Protein 2GUK (pdb70)

Sequence (215 aa):
QTLNSDLRVFHHIYEFEKGVRSVLATLANDDIIPYAEERLRSRQQIPYFAQPTPNTERTNLFFGCKECEEAIRRLFVSGRSLNSLTPEEDFIIGALGYDICRQCERYCRRRKLNSDLRVFHHIYEFEKGVRSVLATLANDDIPYAEERLRSRQIPYFAQPTPNTERTNLFFGCKECEEAIIRLFVSGRSLNSLTPEEDFIIIGALGYDICRQCERRYCRRKSNS

Solvent-accessible surface area: 11947 Å² total

InterPro domains:
  IPR018594 Domain of unknown function DUF2023 [PF09633] (11-113)
  IPR036780 PG1857-like superfamily [G3DSA:3.30.2190.10] (1-117)
  IPR036780 PG1857-like superfamily [SSF160448] (5-114)

Foldseek 3Di:
DPDDPLVVVLCVVVCLVVVLFQDKGKDFPVCVVVSVVVCVVVVWDWDWADDPVPRIIIIGTGDPVVVVCCVPVVPHDPVVDQLVRVLVVCVSNHDNVVSVVSSVVSD/DDDLVVVLCVVVCQVVPLDLDKGKAFLVCVVVSVVVCVVVVWDWDWADDVPHRIIIIDTGDPVVVVCCVPVPPDDPVPDDLVVVLVVCVSVDDNVVSVVSSVCSVPVD

Nearest PDB structures (foldseek):
  2guk-assembly1_B  TM=1.006E+00  e=6.050E-18  Porphyromonas gingivalis W83
  6zp4-assembly1_Z  TM=4.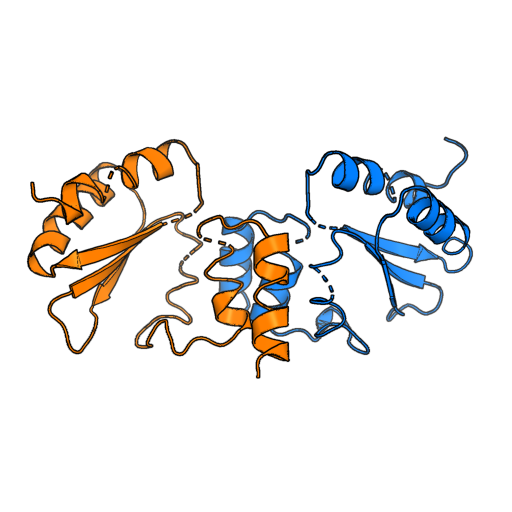261E-01  e=2.263E+00  Homo sapiens
  5x11-assembly3_D  TM=3.165E-01  e=9.491E-01  Bacillus spizizenii str. W23
  5x11-assembly2_E  TM=2.331E-01  e=7.404E-01  Bacillus spizizenii str. W23
  3l9f-assembly2_C  TM=3.291E-01  e=3.955E+00  Streptococcus mutans UA159

Structure (mmCIF, N/CA/C/O backbone):
data_2GUK
#
_entry.id   2GUK
#
_cell.length_a   50.028
_cell.length_b   50.028
_cell.length_c   186.912
_cell.angle_alpha   90.00
_cell.angle_beta   90.00
_cell.angle_gamma   90.00
#
_symmetry.space_group_name_H-M   'P 43 21 2'
#
loop_
_entity.id
_entity.type
_entity.pdbx_description
1 polymer 'hypothetical protein PG1857'
2 water water
#
loop_
_atom_site.group_PDB
_atom_site.id
_atom_site.type_symbol
_atom_site.label_atom_id
_atom_site.label_alt_id
_atom_site.label_comp_id
_atom_site.label_asym_id
_atom_site.label_entity_id
_atom_site.label_seq_id
_atom_site.pdbx_PDB_ins_code
_atom_site.Cartn_x
_atom_site.Cartn_y
_atom_site.Cartn_z
_atom_site.occupancy
_atom_site.B_iso_or_equiv
_atom_site.auth_seq_id
_atom_site.auth_comp_id
_atom_site.auth_asym_id
_atom_site.auth_atom_id
_atom_site.pdbx_PDB_model_num
ATOM 1 N N . GLN A 1 7 ? 17.158 42.193 115.371 1.00 48.25 4 GLN A N 1
ATOM 2 C CA . GLN A 1 7 ? 15.808 42.647 115.806 1.00 48.07 4 GLN A CA 1
ATOM 3 C C . GLN A 1 7 ? 15.732 42.745 117.336 1.00 47.51 4 GLN A C 1
ATOM 4 O O . GLN A 1 7 ? 16.166 43.735 117.942 1.00 47.27 4 GLN A O 1
ATOM 10 N N . THR A 1 8 ? 15.157 41.703 117.927 1.00 46.55 5 THR A N 1
ATOM 11 C CA . THR A 1 8 ? 15.156 41.461 119.357 1.00 45.86 5 THR A CA 1
ATOM 12 C C . THR A 1 8 ? 16.299 40.489 119.718 1.00 44.52 5 THR A C 1
ATOM 13 O O . THR A 1 8 ? 16.357 39.962 120.830 1.00 44.63 5 THR A O 1
ATOM 17 N N . LEU A 1 9 ? 17.206 40.244 118.777 1.00 42.88 6 LEU A N 1
ATOM 18 C CA . LEU A 1 9 ? 18.333 39.368 119.094 1.00 40.99 6 LEU A CA 1
ATOM 19 C C . LEU A 1 9 ? 19.674 40.073 119.250 1.00 39.17 6 LEU A C 1
ATOM 20 O O . LEU A 1 9 ? 19.893 41.170 118.711 1.00 38.95 6 LEU A O 1
ATOM 25 N N . ASN A 1 10 ? 20.564 39.414 119.988 1.00 36.55 7 ASN A N 1
ATOM 26 C CA . ASN A 1 10 ? 21.848 39.977 120.339 1.00 35.57 7 ASN A CA 1
ATOM 27 C C . ASN A 1 10 ? 22.773 40.071 119.113 1.00 34.83 7 ASN A C 1
ATOM 28 O O . ASN A 1 10 ? 22.504 39.477 118.072 1.00 33.96 7 ASN A O 1
ATOM 33 N N . SER A 1 11 ? 23.852 40.818 119.233 1.00 34.26 8 SER A N 1
ATOM 34 C CA . SER A 1 11 ? 24.711 41.076 118.080 1.00 34.54 8 SER A CA 1
ATOM 35 C C . SER A 1 11 ? 25.303 39.793 117.452 1.00 34.00 8 SER A C 1
ATOM 36 O O . SER A 1 11 ? 25.458 39.708 116.202 1.00 33.47 8 SER A O 1
ATOM 39 N N . ASP A 1 12 ? 25.637 38.821 118.310 1.00 33.45 9 ASP A N 1
ATOM 40 C CA . ASP A 1 12 ? 26.152 37.511 117.863 1.00 33.27 9 ASP A CA 1
ATOM 41 C C . ASP A 1 12 ? 25.142 36.834 116.939 1.00 31.88 9 ASP A C 1
ATOM 42 O O . ASP A 1 12 ? 25.509 36.363 115.845 1.00 30.70 9 ASP A O 1
ATOM 47 N N . LEU A 1 13 ? 23.888 36.813 117.387 1.00 29.96 10 LEU A N 1
ATOM 48 C CA . LEU A 1 13 ? 22.777 36.202 116.636 1.00 30.33 10 LEU A CA 1
ATOM 49 C C . LEU A 1 13 ? 22.357 37.006 115.384 1.00 29.89 10 LEU A C 1
ATOM 50 O O . LEU A 1 13 ? 21.867 36.415 114.414 1.00 29.81 10 LEU A O 1
ATOM 55 N N . ARG A 1 14 ? 22.563 38.337 115.392 1.00 29.53 11 ARG A N 1
ATOM 56 C CA . ARG A 1 14 ? 22.265 39.147 114.218 1.00 28.94 11 ARG A CA 1
ATOM 57 C C . ARG A 1 14 ? 23.290 38.776 113.154 1.00 29.56 11 ARG A C 1
ATOM 58 O O . ARG A 1 14 ? 22.962 38.655 111.980 1.00 30.08 11 ARG A O 1
ATOM 66 N N . VAL A 1 15 ? 24.524 38.552 113.588 1.00 28.73 12 VAL A N 1
ATOM 67 C CA . VAL A 1 15 ? 25.590 38.221 112.677 1.00 29.75 12 VAL A CA 1
ATOM 68 C C . VAL A 1 15 ? 25.338 36.816 112.184 1.00 29.36 12 VAL A C 1
ATOM 69 O O . VAL A 1 15 ? 25.423 36.531 110.969 1.00 30.77 12 VAL A O 1
ATOM 73 N N . PHE A 1 16 ? 25.031 35.942 113.138 1.00 29.57 13 PHE A N 1
ATOM 74 C CA . PHE A 1 16 ? 24.624 34.577 112.847 1.00 29.11 13 PHE A CA 1
ATOM 75 C C . PHE A 1 16 ? 23.518 34.577 111.771 1.00 28.51 13 PHE A C 1
ATOM 76 O O . PHE A 1 16 ? 23.698 33.944 110.742 1.00 28.53 13 PHE A O 1
ATOM 92 N N . HIS A 1 18 ? 22.702 36.978 109.724 1.00 32.71 15 HIS A N 1
ATOM 93 C CA . HIS A 1 18 ? 23.301 37.630 108.588 1.00 32.23 15 HIS A CA 1
ATOM 94 C C . HIS A 1 18 ? 24.068 36.616 107.729 1.00 32.26 15 HIS A C 1
ATOM 95 O O . HIS A 1 18 ? 23.944 36.592 106.487 1.00 31.68 15 HIS A O 1
ATOM 102 N N . HIS A 1 19 ? 24.847 35.777 108.416 1.00 31.09 16 HIS A N 1
ATOM 103 C CA . HIS A 1 19 ? 25.605 34.699 107.808 1.00 30.94 16 HIS A CA 1
ATOM 104 C C . HIS A 1 19 ? 24.714 33.659 107.182 1.00 29.89 16 HIS A C 1
ATOM 105 O O . HIS A 1 19 ? 25.093 33.045 106.177 1.00 30.01 16 HIS A O 1
ATOM 112 N N . ILE A 1 20 ? 23.566 33.406 107.816 1.00 29.65 17 ILE A N 1
ATOM 113 C CA . ILE A 1 20 ? 22.566 32.520 107.235 1.00 29.30 17 ILE A CA 1
ATOM 114 C C . ILE A 1 20 ? 22.092 33.109 105.898 1.00 29.24 17 ILE A C 1
ATOM 115 O O . ILE A 1 20 ? 22.012 32.394 104.916 1.00 29.44 17 ILE A O 1
ATOM 120 N N . TYR A 1 21 ? 21.818 34.404 105.869 1.00 31.07 18 TYR A N 1
ATOM 121 C CA . TYR A 1 21 ? 21.506 35.107 104.581 1.00 32.95 18 TYR A CA 1
ATOM 122 C C . TYR A 1 21 ? 22.614 35.035 103.521 1.00 33.36 18 TYR A C 1
ATOM 123 O O . TYR A 1 21 ? 22.314 34.873 102.342 1.00 33.88 18 TYR A O 1
ATOM 132 N N . GLU A 1 22 ? 23.883 35.145 103.942 1.00 34.11 19 GLU A N 1
ATOM 133 C CA . GLU A 1 22 ? 25.022 35.085 103.018 1.00 34.13 19 GLU A CA 1
ATOM 134 C C . GLU A 1 22 ? 25.075 33.709 102.379 1.00 33.97 19 GLU A C 1
ATOM 135 O O . GLU A 1 22 ? 25.208 33.567 101.154 1.00 33.34 19 GLU A O 1
ATOM 141 N N . PHE A 1 23 ? 24.979 32.688 103.230 1.00 31.98 20 PHE A N 1
ATOM 142 C CA . PHE A 1 23 ? 24.985 31.325 102.749 1.00 31.52 20 PHE A CA 1
ATOM 143 C C . PHE A 1 23 ? 23.826 31.092 101.772 1.00 30.81 20 PHE A C 1
ATOM 144 O O . PHE A 1 23 ? 24.002 30.440 100.723 1.00 31.64 20 PHE A O 1
ATOM 152 N N . GLU A 1 24 ? 22.642 31.596 102.140 1.00 29.96 21 GLU A N 1
ATOM 153 C CA . GLU A 1 24 ? 21.432 31.473 101.327 1.00 29.24 21 GLU A CA 1
ATOM 154 C C . GLU A 1 24 ? 21.531 32.283 100.030 1.00 28.54 21 GLU A C 1
ATOM 155 O O . GLU A 1 24 ? 20.978 31.904 99.002 1.00 27.94 21 GLU A O 1
ATOM 161 N N . LYS A 1 25 ? 22.254 33.388 100.088 1.00 28.36 22 LYS A N 1
ATOM 162 C CA . LYS A 1 25 ? 22.528 34.191 98.874 1.00 28.66 22 LYS A CA 1
ATOM 163 C C . LYS A 1 25 ? 23.714 33.653 98.035 1.00 28.85 22 LYS A C 1
ATOM 164 O O . LYS A 1 25 ? 23.965 34.133 96.906 1.00 26.86 22 LYS A O 1
ATOM 170 N N . GLY A 1 26 ? 24.418 32.655 98.592 1.00 28.70 23 GLY A N 1
ATOM 171 C CA . GLY A 1 26 ? 25.535 31.940 97.924 1.00 29.50 23 GLY A CA 1
ATOM 172 C C . GLY A 1 26 ? 26.850 32.708 97.822 1.00 29.79 23 GLY A C 1
ATOM 173 O O . GLY A 1 26 ? 27.658 32.479 96.906 1.00 30.42 23 GLY A O 1
ATOM 174 N N . VAL A 1 27 ? 27.026 33.650 98.738 1.00 29.21 24 VAL A N 1
ATOM 175 C CA . VAL A 1 27 ? 28.226 34.441 98.890 1.00 29.88 24 VAL A CA 1
ATOM 176 C C . VAL A 1 27 ? 29.439 33.571 99.291 1.00 30.36 24 VAL A C 1
ATOM 177 O O . VAL A 1 27 ? 30.586 33.914 98.988 1.00 29.19 24 VAL A O 1
ATOM 181 N N . ARG A 1 28 ? 29.162 32.461 99.981 1.00 29.74 25 ARG A N 1
ATOM 182 C CA . ARG A 1 28 ? 30.200 31.611 100.572 1.00 30.35 25 ARG A CA 1
ATOM 183 C C . ARG A 1 28 ? 29.674 30.198 100.800 1.00 30.22 25 ARG A C 1
ATOM 184 O O . ARG A 1 28 ? 28.474 29.991 100.993 1.00 30.61 25 ARG A O 1
ATOM 192 N N . SER A 1 29 ? 30.567 29.220 100.803 1.00 31.09 26 SER A N 1
ATOM 193 C CA . SER A 1 29 ? 30.104 27.850 101.006 1.00 31.26 26 SER A CA 1
ATOM 194 C C . SER A 1 29 ? 30.000 27.429 102.478 1.00 30.13 26 SER A C 1
ATOM 195 O O . SER A 1 29 ? 29.271 26.503 102.799 1.00 28.76 26 SER A O 1
ATOM 206 N N . VAL A 1 31 ? 30.172 28.884 106.795 1.00 26.47 28 VAL A N 1
ATOM 207 C CA . VAL A 1 31 ? 30.276 29.888 107.834 1.00 25.96 28 VAL A CA 1
ATOM 208 C C . VAL A 1 31 ? 30.756 29.262 109.172 1.00 27.70 28 VAL A C 1
ATOM 209 O O . VAL A 1 31 ? 30.338 28.148 109.540 1.00 27.03 28 VAL A O 1
ATOM 213 N N . LEU A 1 32 ? 31.607 29.978 109.895 1.00 27.53 29 LEU A N 1
ATOM 214 C CA . LEU A 1 32 ? 31.961 29.608 111.281 1.00 28.77 29 LEU A CA 1
ATOM 215 C C . LEU A 1 32 ? 31.332 30.654 112.175 1.00 28.16 29 LEU A C 1
ATOM 216 O O . LEU A 1 32 ? 31.672 31.825 112.079 1.00 28.36 29 LEU A O 1
ATOM 221 N N . ALA A 1 33 ? 30.374 30.239 113.004 1.00 27.80 30 ALA A N 1
ATOM 222 C CA . ALA A 1 33 ? 29.824 31.124 114.035 1.00 28.30 30 ALA A CA 1
ATOM 223 C C . ALA A 1 33 ? 30.241 30.623 115.419 1.00 28.91 30 ALA A C 1
ATOM 224 O O . ALA A 1 33 ? 30.195 29.413 115.691 1.00 29.03 30 ALA A O 1
ATOM 226 N N . THR A 1 34 ? 30.669 31.539 116.284 1.00 28.86 31 THR A N 1
ATOM 227 C CA . THR A 1 34 ? 31.005 31.172 117.649 1.00 30.16 31 THR A CA 1
ATOM 228 C C . THR A 1 34 ? 29.987 31.799 118.585 1.00 30.32 31 THR A C 1
ATOM 229 O O . THR A 1 34 ? 29.814 33.019 118.568 1.00 31.24 31 THR A O 1
ATOM 233 N N . LEU A 1 35 ? 29.296 30.964 119.359 1.00 29.49 32 LEU A N 1
ATOM 234 C CA . LEU A 1 35 ? 28.131 31.385 120.149 1.00 29.40 32 LEU A CA 1
ATOM 235 C C . LEU A 1 35 ? 28.153 30.902 121.573 1.00 29.15 32 LEU A C 1
ATOM 236 O O . LEU A 1 35 ? 28.717 29.856 121.874 1.00 29.07 32 LEU A O 1
ATOM 241 N N . ALA A 1 36 ? 27.531 31.676 122.449 1.00 30.03 33 ALA A N 1
ATOM 242 C CA . ALA A 1 36 ? 27.348 31.264 123.822 1.00 30.28 33 ALA A CA 1
ATOM 243 C C . ALA A 1 36 ? 26.487 30.029 123.795 1.00 30.79 33 ALA A C 1
ATOM 244 O O . ALA A 1 36 ? 25.607 29.876 122.938 1.00 29.93 33 ALA A O 1
ATOM 246 N N . ASN A 1 37 ? 26.736 29.145 124.741 1.00 30.81 34 ASN A N 1
ATOM 247 C CA . ASN A 1 37 ? 26.034 27.874 124.779 1.00 31.45 34 ASN A CA 1
ATOM 248 C C . ASN A 1 37 ? 24.520 27.974 124.951 1.00 31.67 34 ASN A C 1
ATOM 249 O O . ASN A 1 37 ? 23.808 27.093 124.475 1.00 31.17 34 ASN A O 1
ATOM 254 N N . ASP A 1 38 ? 24.036 29.011 125.653 1.00 31.49 35 ASP A N 1
ATOM 255 C CA . ASP A 1 38 ? 22.581 29.217 125.818 1.00 32.16 35 ASP A CA 1
ATOM 256 C C . ASP A 1 38 ? 21.925 29.626 124.503 1.00 30.57 35 ASP A C 1
ATOM 257 O O . ASP A 1 38 ? 20.691 29.607 124.381 1.00 31.53 35 ASP A O 1
ATOM 262 N N . ASP A 1 39 ? 22.736 30.082 123.556 1.00 29.34 36 ASP A N 1
ATOM 263 C CA . ASP A 1 39 ? 22.219 30.557 122.281 1.00 27.64 36 ASP A CA 1
ATOM 264 C C . ASP A 1 39 ? 22.186 29.471 121.210 1.00 26.74 36 ASP A C 1
ATOM 265 O O . ASP A 1 39 ? 21.586 29.673 120.151 1.00 26.25 36 ASP A O 1
ATOM 270 N N A ILE A 1 40 ? 22.825 28.329 121.436 0.60 26.34 37 ILE A N 1
ATOM 271 N N B ILE A 1 40 ? 22.841 28.343 121.498 0.40 24.98 37 ILE A N 1
ATOM 272 C CA A ILE A 1 40 ? 22.852 27.368 120.325 0.60 26.13 37 ILE A CA 1
ATOM 273 C CA B ILE A 1 40 ? 22.949 27.234 120.541 0.40 23.67 37 ILE A CA 1
ATOM 274 C C A ILE A 1 40 ? 21.535 26.595 120.080 0.60 24.55 37 ILE A C 1
ATOM 275 C C B ILE A 1 40 ? 21.587 26.637 120.144 0.40 23.26 37 ILE A C 1
ATOM 276 O O A ILE A 1 40 ? 21.270 26.246 118.929 0.60 24.54 37 ILE A O 1
ATOM 277 O O B ILE A 1 40 ? 21.338 26.463 118.946 0.40 23.19 37 ILE A O 1
ATOM 286 N N . PRO A 1 41 ? 20.697 26.352 121.128 1.00 23.42 38 PRO A N 1
ATOM 287 C CA . PRO A 1 41 ? 19.390 25.754 120.781 1.00 23.33 38 PRO A CA 1
ATOM 288 C C . PRO A 1 41 ? 18.603 26.579 119.734 1.00 23.78 38 PRO A C 1
ATOM 289 O O . PRO A 1 41 ? 18.148 26.027 118.709 1.00 22.66 38 PRO A O 1
ATOM 293 N N . TYR A 1 42 ? 18.549 27.891 119.929 1.00 23.21 39 TYR A N 1
ATOM 294 C CA . TYR A 1 42 ? 17.959 28.771 118.957 1.00 24.15 39 TYR A CA 1
ATOM 295 C C . TYR A 1 42 ? 18.669 28.647 117.616 1.00 23.34 39 TYR A C 1
ATOM 296 O O . TYR A 1 42 ? 18.017 28.490 116.602 1.00 22.60 39 TYR A O 1
ATOM 305 N N . ALA A 1 43 ? 20.004 28.741 117.619 1.00 23.73 40 ALA A N 1
ATOM 306 C CA . ALA A 1 43 ? 20.778 28.731 116.375 1.00 22.98 40 ALA A CA 1
ATOM 307 C C . ALA A 1 43 ? 20.540 27.455 115.555 1.00 23.91 40 ALA A C 1
ATOM 308 O O . ALA A 1 43 ? 20.333 27.522 114.334 1.00 22.86 40 ALA A O 1
ATOM 310 N N . GLU A 1 44 ? 20.512 26.311 116.233 1.00 23.43 41 GLU A N 1
ATOM 311 C CA . GLU A 1 44 ? 20.313 25.034 115.584 1.00 24.91 41 GLU A CA 1
ATOM 312 C C . GLU A 1 44 ? 18.890 24.921 115.031 1.00 24.44 41 GLU A C 1
ATOM 313 O O . GLU A 1 44 ? 18.690 24.404 113.920 1.00 23.32 41 GLU A O 1
ATOM 319 N N . GLU A 1 45 ? 17.916 25.442 115.778 1.00 23.83 42 GLU A N 1
ATOM 320 C CA . GLU A 1 45 ? 16.517 25.533 115.298 1.00 23.38 42 GLU A CA 1
ATOM 321 C C . GLU A 1 45 ? 16.388 26.328 114.019 1.00 23.07 42 GLU A C 1
ATOM 322 O O . GLU A 1 45 ? 15.676 25.908 113.086 1.00 22.73 42 GLU A O 1
ATOM 328 N N . ARG A 1 46 ? 17.080 27.472 113.957 1.00 23.03 43 ARG A N 1
ATOM 329 C CA . ARG A 1 46 ? 17.092 28.293 112.754 1.00 23.02 43 ARG A CA 1
ATOM 330 C C . ARG A 1 46 ? 17.648 27.502 111.579 1.00 22.88 43 ARG A C 1
ATOM 331 O O . ARG A 1 46 ? 17.064 27.491 110.494 1.00 22.46 43 ARG A O 1
ATOM 339 N N . LEU A 1 47 ? 18.762 26.826 111.823 1.00 23.09 44 LEU A N 1
ATOM 340 C CA . LEU A 1 47 ? 19.477 26.076 110.781 1.00 23.46 44 LEU A CA 1
ATOM 341 C C . LEU A 1 47 ? 18.663 24.890 110.312 1.00 23.43 44 LEU A C 1
ATOM 342 O O . LEU A 1 47 ? 18.518 24.683 109.107 1.00 22.99 44 LEU A O 1
ATOM 347 N N . ARG A 1 48 ? 18.116 24.122 111.256 1.00 23.67 45 ARG A N 1
ATOM 348 C CA . ARG A 1 48 ? 17.251 22.966 110.891 1.00 25.05 45 ARG A CA 1
ATOM 349 C C . ARG A 1 48 ? 16.053 23.407 110.080 1.00 23.99 45 ARG A C 1
ATOM 350 O O . ARG A 1 48 ? 15.678 22.751 109.100 1.00 24.01 45 ARG A O 1
ATOM 358 N N . SER A 1 49 ? 15.458 24.527 110.480 1.00 23.48 46 SER A N 1
ATOM 359 C CA . SER A 1 49 ? 14.283 25.068 109.816 1.00 24.34 46 SER A CA 1
ATOM 360 C C . SER A 1 49 ? 14.548 25.432 108.364 1.00 24.67 46 SER A C 1
ATOM 361 O O . SER A 1 49 ? 13.671 25.278 107.488 1.00 24.68 46 SER A O 1
ATOM 364 N N . ARG A 1 50 ? 15.750 25.933 108.114 1.00 25.35 47 ARG A N 1
ATOM 365 C CA . ARG A 1 50 ? 16.147 26.367 106.776 1.00 26.94 47 ARG A CA 1
ATOM 366 C C . ARG A 1 50 ? 16.860 25.262 106.010 1.00 26.98 47 ARG A C 1
ATOM 367 O O . ARG A 1 50 ? 17.282 25.489 104.872 1.00 27.41 47 ARG A O 1
ATOM 375 N N A GLN A 1 51 ? 17.007 24.083 106.623 0.50 27.04 48 GLN A N 1
ATOM 376 N N B GLN A 1 51 ? 16.947 24.083 106.634 0.50 26.87 48 GLN A N 1
ATOM 377 C CA A GLN A 1 51 ? 17.583 22.905 105.953 0.50 27.11 48 GLN A CA 1
ATOM 378 C CA B GLN A 1 51 ? 17.596 22.898 106.071 0.50 26.70 48 GLN A CA 1
ATOM 379 C C A GLN A 1 51 ? 19.103 22.986 105.790 0.50 26.84 48 GLN A C 1
ATOM 380 C C B GLN A 1 51 ? 19.023 23.241 105.646 0.50 26.64 48 GLN A C 1
ATOM 381 O O A GLN A 1 51 ? 19.689 22.286 104.945 0.50 26.43 48 GLN A O 1
ATOM 382 O O B GLN A 1 51 ? 19.451 23.010 104.505 0.50 25.90 48 GLN A O 1
ATOM 393 N N . ILE A 1 52 ? 19.732 23.841 106.597 1.00 26.15 49 ILE A N 1
ATOM 394 C CA . ILE A 1 52 ? 21.148 24.136 106.465 1.00 25.51 49 ILE A CA 1
ATOM 395 C C . ILE A 1 52 ? 21.965 23.160 107.311 1.00 24.47 49 ILE A C 1
ATOM 396 O O . ILE A 1 52 ? 21.856 23.163 108.545 1.00 24.56 49 ILE A O 1
ATOM 401 N N . PRO A 1 53 ? 22.824 22.352 106.660 1.00 24.33 50 PRO A N 1
ATOM 402 C CA . PRO A 1 53 ? 23.713 21.429 107.361 1.00 24.14 50 PRO A CA 1
ATOM 403 C C . PRO A 1 53 ? 24.654 22.165 108.339 1.00 24.44 50 PRO A C 1
ATOM 404 O O . PRO A 1 53 ? 25.091 23.282 108.064 1.00 24.04 50 PRO A O 1
ATOM 408 N N . TYR A 1 54 ? 24.932 21.573 109.488 1.00 24.62 51 TYR A N 1
ATOM 409 C CA . TYR A 1 54 ? 25.862 22.201 110.431 1.00 25.29 51 TYR A CA 1
ATOM 410 C C . TYR A 1 54 ? 26.690 21.167 111.208 1.00 25.86 51 TYR A C 1
ATOM 411 O O . TYR A 1 54 ? 26.368 19.974 111.220 1.00 24.74 51 TYR A O 1
ATOM 420 N N . PHE A 1 55 ? 27.748 21.657 111.851 1.00 26.35 52 PHE A N 1
ATOM 421 C CA . PHE A 1 55 ? 28.616 20.848 112.685 1.00 27.81 52 PHE A CA 1
ATOM 422 C C . PHE A 1 55 ? 29.000 21.727 113.882 1.00 28.82 52 PHE A C 1
ATOM 423 O O . PHE A 1 55 ? 29.612 22.766 113.714 1.00 27.71 52 PHE A O 1
ATOM 431 N N . ALA A 1 56 ? 28.621 21.297 115.080 1.00 30.11 53 ALA A N 1
ATOM 432 C CA . ALA A 1 56 ? 28.945 22.010 116.316 1.00 32.59 53 ALA A CA 1
ATOM 433 C C . ALA A 1 56 ? 30.171 21.407 116.969 1.00 33.88 53 ALA A C 1
ATOM 434 O O . ALA A 1 56 ? 30.345 20.173 116.990 1.00 33.56 53 ALA A O 1
ATOM 436 N N . GLN A 1 57 ? 31.045 22.271 117.479 1.00 35.93 54 GLN A N 1
ATOM 437 C CA . GLN A 1 57 ? 32.102 21.780 118.343 1.00 38.23 54 GLN A CA 1
ATOM 438 C C . GLN A 1 57 ? 32.652 22.721 119.441 1.00 38.98 54 GLN A C 1
ATOM 439 O O . GLN A 1 57 ? 32.440 23.935 119.367 1.00 36.74 54 GLN A O 1
ATOM 445 N N . PRO A 1 58 ? 33.320 22.153 120.487 1.00 40.95 55 PRO A N 1
ATOM 446 C CA . PRO A 1 58 ? 33.738 23.007 121.616 1.00 41.97 55 PRO A CA 1
ATOM 447 C C . PRO A 1 58 ? 34.885 23.961 121.260 1.00 43.59 55 PRO A C 1
ATOM 448 O O . PRO A 1 58 ? 35.331 24.037 120.100 1.00 43.79 55 PRO A O 1
ATOM 452 N N . THR A 1 59 ? 35.343 24.687 122.272 1.00 45.21 56 THR A N 1
ATOM 453 C CA . THR A 1 59 ? 36.117 25.899 122.100 1.00 46.77 56 THR A CA 1
ATOM 454 C C . THR A 1 59 ? 37.090 26.012 123.276 1.00 47.89 56 THR A C 1
ATOM 455 O O . THR A 1 59 ? 36.781 25.514 124.373 1.00 47.99 56 THR A O 1
ATOM 459 N N . PRO A 1 60 ? 38.277 26.640 123.056 1.00 49.04 57 PRO A N 1
ATOM 460 C CA . PRO A 1 60 ? 39.185 26.932 124.185 1.00 49.63 57 PRO A CA 1
ATOM 461 C C . PRO A 1 60 ? 38.492 27.651 125.348 1.00 50.18 57 PRO A C 1
ATOM 462 O O . PRO A 1 60 ? 38.921 27.509 126.487 1.00 50.24 57 PRO A O 1
ATOM 466 N N . ASN A 1 61 ? 37.413 28.386 125.055 1.00 50.40 58 ASN A N 1
ATOM 467 C CA . ASN A 1 61 ? 36.818 29.321 126.020 1.00 50.06 58 ASN A CA 1
ATOM 468 C C . ASN A 1 61 ? 35.495 28.879 126.666 1.00 49.29 58 ASN A C 1
ATOM 469 O O . ASN A 1 61 ? 34.658 29.711 127.073 1.00 49.24 58 ASN A O 1
ATOM 474 N N . THR A 1 62 ? 35.368 27.550 126.755 1.00 47.76 59 THR A N 1
ATOM 475 C CA . THR A 1 62 ? 34.444 26.780 127.627 1.00 46.13 59 THR A CA 1
ATOM 476 C C . THR A 1 62 ? 32.920 27.012 127.576 1.00 44.44 59 THR A C 1
ATOM 477 O O . THR A 1 62 ? 32.164 26.068 127.345 1.00 44.27 59 THR A O 1
ATOM 481 N N . GLU A 1 63 ? 32.472 28.242 127.798 1.00 42.40 60 GLU A N 1
ATOM 482 C CA . GLU A 1 63 ? 31.046 28.542 127.737 1.00 40.96 60 GLU A CA 1
ATOM 483 C C . GLU A 1 63 ? 30.590 28.918 126.311 1.00 38.70 60 GLU A C 1
ATOM 484 O O . GLU A 1 63 ? 29.486 29.435 126.131 1.00 37.69 60 GLU A O 1
ATOM 490 N N . ARG A 1 64 ? 31.443 28.638 125.315 1.00 36.70 61 ARG A N 1
ATOM 491 C CA . ARG A 1 64 ? 31.158 28.931 123.905 1.00 34.92 61 ARG A CA 1
ATOM 492 C C . ARG A 1 64 ? 31.291 27.704 122.979 1.00 34.06 61 ARG A C 1
ATOM 493 O O . ARG A 1 64 ? 32.032 26.761 123.272 1.00 34.04 61 ARG A O 1
ATOM 501 N N . THR A 1 65 ? 30.581 27.745 121.853 1.00 31.44 62 THR A N 1
ATOM 502 C CA . THR A 1 65 ? 30.528 26.627 120.932 1.00 30.12 62 THR A CA 1
ATOM 503 C C . THR A 1 65 ? 30.805 27.150 119.531 1.00 29.53 62 THR A C 1
ATOM 504 O O . THR A 1 65 ? 30.300 28.209 119.155 1.00 29.09 62 THR A O 1
ATOM 508 N N . ASN A 1 66 ? 31.664 26.463 118.785 1.00 28.96 63 ASN A N 1
ATOM 509 C CA . ASN A 1 66 ? 31.883 26.792 117.378 1.00 28.86 63 ASN A CA 1
ATOM 510 C C . ASN A 1 66 ? 30.824 26.068 116.597 1.00 28.36 63 ASN A C 1
ATOM 511 O O . ASN A 1 66 ? 30.678 24.846 116.736 1.00 29.06 63 ASN A O 1
ATOM 516 N N . LEU A 1 67 ? 30.072 26.810 115.791 1.00 26.90 64 LEU A N 1
ATOM 517 C CA . LEU A 1 67 ? 29.020 26.240 114.971 1.00 26.30 64 LEU A CA 1
ATOM 518 C C . LEU A 1 67 ? 29.367 26.526 113.517 1.00 25.65 64 LEU A C 1
ATOM 519 O O . LEU A 1 67 ? 29.258 27.663 113.055 1.00 26.09 64 LEU A O 1
ATOM 524 N N . PHE A 1 68 ? 29.828 25.495 112.813 1.00 24.89 65 PHE A N 1
ATOM 525 C CA . PHE A 1 68 ? 30.099 25.605 111.383 1.00 25.11 65 PHE A CA 1
ATOM 526 C C . PHE A 1 68 ? 28.785 25.255 110.699 1.00 25.24 65 PHE A C 1
ATOM 527 O O . PHE A 1 68 ? 28.067 24.369 111.174 1.00 24.69 65 PHE A O 1
ATOM 535 N N . PHE A 1 69 ? 28.451 25.956 109.613 1.00 24.70 66 PHE A N 1
ATOM 536 C CA . PHE A 1 69 ? 27.337 25.528 108.763 1.00 25.05 66 PHE A CA 1
ATOM 537 C C . PHE A 1 69 ? 27.628 25.856 107.309 1.00 25.21 66 PHE A C 1
ATOM 538 O O . PHE A 1 69 ? 28.461 26.704 107.027 1.00 25.56 66 PHE A O 1
ATOM 546 N N . GLY A 1 70 ? 26.966 25.167 106.383 1.00 25.89 67 GLY A N 1
ATOM 547 C CA . GLY A 1 70 ? 27.192 25.405 104.951 1.00 25.44 67 GLY A CA 1
ATOM 548 C C . GLY A 1 70 ? 26.814 24.176 104.162 1.00 26.44 67 GLY A C 1
ATOM 549 O O . GLY A 1 70 ? 26.090 23.319 104.671 1.00 25.02 67 GLY A O 1
ATOM 550 N N . CYS A 1 71 ? 27.293 24.081 102.919 1.00 26.08 68 CYS A N 1
ATOM 551 C CA . CYS A 1 71 ? 26.976 22.924 102.079 1.00 26.91 68 CYS A CA 1
ATOM 552 C C . CYS A 1 71 ? 27.400 21.649 102.792 1.00 27.36 68 CYS A C 1
ATOM 553 O O . CYS A 1 71 ? 28.408 21.638 103.497 1.00 26.77 68 CYS A O 1
ATOM 556 N N . LYS A 1 72 ? 26.619 20.589 102.608 1.00 27.18 69 LYS A N 1
ATOM 557 C CA . LYS A 1 72 ? 26.919 19.271 103.154 1.00 28.08 69 LYS A CA 1
ATOM 558 C C . LYS A 1 72 ? 28.320 18.765 102.779 1.00 27.21 69 LYS A C 1
ATOM 559 O O . LYS A 1 72 ? 28.965 18.080 103.577 1.00 26.64 69 LYS A O 1
ATOM 565 N N . GLU A 1 73 ? 28.785 19.111 101.577 1.00 26.94 70 GLU A N 1
ATOM 566 C CA . GLU A 1 73 ? 30.127 18.703 101.107 1.00 26.73 70 GLU A CA 1
ATOM 567 C C . GLU A 1 73 ? 31.217 19.183 102.059 1.00 25.66 70 GLU A C 1
ATOM 568 O O . GLU A 1 73 ? 32.074 18.395 102.496 1.00 25.65 70 GLU A O 1
ATOM 574 N N . CYS A 1 74 ? 31.183 20.463 102.402 1.00 25.57 71 CYS A N 1
ATOM 575 C CA . CYS A 1 74 ? 32.208 21.017 103.299 1.00 25.26 71 CYS A CA 1
ATOM 576 C C . CYS A 1 74 ? 32.007 20.618 104.778 1.00 25.87 71 CYS A C 1
ATOM 577 O O . CYS A 1 74 ? 32.979 20.505 105.518 1.00 25.84 71 CYS A O 1
ATOM 588 N N A GLU A 1 76 ? 31.152 17.653 105.644 0.50 27.57 73 GLU A N 1
ATOM 589 N N B GLU A 1 76 ? 31.086 17.629 105.653 0.50 27.45 73 GLU A N 1
ATOM 590 C CA A GLU A 1 76 ? 31.840 16.370 105.697 0.50 27.78 73 GLU A CA 1
ATOM 591 C CA B GLU A 1 76 ? 31.829 16.362 105.595 0.50 27.55 73 GLU A CA 1
ATOM 592 C C A GLU A 1 76 ? 33.367 16.506 105.633 0.50 27.72 73 GLU A C 1
ATOM 593 C C B GLU A 1 76 ? 33.327 16.613 105.731 0.50 27.52 73 GLU A C 1
ATOM 594 O O A GLU A 1 76 ? 34.081 15.763 106.305 0.50 27.22 73 GLU A O 1
ATOM 595 O O B GLU A 1 76 ? 33.975 16.046 106.615 0.50 26.80 73 GLU A O 1
ATOM 606 N N . ALA A 1 77 ? 33.859 17.482 104.865 1.00 27.75 74 ALA A N 1
ATOM 607 C CA . ALA A 1 77 ? 35.286 17.811 104.841 1.00 28.19 74 ALA A CA 1
ATOM 608 C C . ALA A 1 77 ? 35.805 18.288 106.224 1.00 28.77 74 ALA A C 1
ATOM 609 O O . ALA A 1 77 ? 36.809 17.773 106.709 1.00 29.19 74 ALA A O 1
ATOM 611 N N . ILE A 1 78 ? 35.125 19.236 106.860 1.00 30.33 75 ILE A N 1
ATOM 612 C CA . ILE A 1 78 ? 35.608 19.742 108.169 1.00 32.97 75 ILE A CA 1
ATOM 613 C C . ILE A 1 78 ? 35.517 18.762 109.302 1.00 34.27 75 ILE A C 1
ATOM 614 O O . ILE A 1 78 ? 36.383 18.778 110.197 1.00 35.50 75 ILE A O 1
ATOM 619 N N A ARG A 1 79 ? 34.483 17.922 109.305 0.50 34.15 76 ARG A N 1
ATOM 620 N N B ARG A 1 79 ? 34.497 17.897 109.256 0.50 34.47 76 ARG A N 1
ATOM 621 C CA A ARG A 1 79 ? 34.430 16.837 110.273 0.50 34.57 76 ARG A CA 1
ATOM 622 C CA B ARG A 1 79 ? 34.332 16.744 110.159 0.50 35.25 76 ARG A CA 1
ATOM 623 C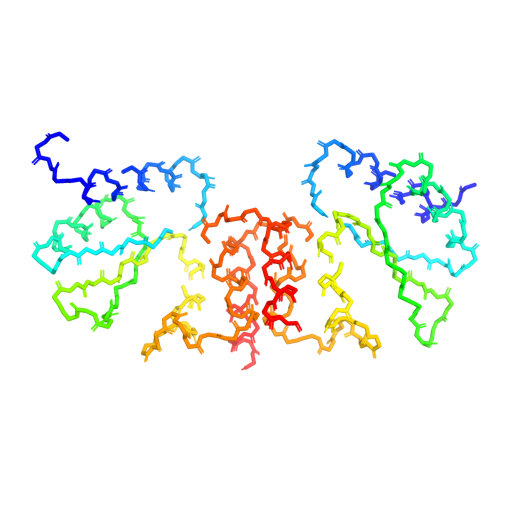 C A ARG A 1 79 ? 35.756 16.082 110.198 0.50 35.09 76 ARG A C 1
ATOM 624 C C B ARG A 1 79 ? 35.453 15.717 110.019 0.50 35.63 76 ARG A C 1
ATOM 625 O O A ARG A 1 79 ? 36.342 15.742 111.219 0.50 35.22 76 ARG A O 1
ATOM 626 O O B ARG A 1 79 ? 35.565 14.773 110.808 0.50 36.07 76 ARG A O 1
ATOM 641 N N . LEU A 1 80 ? 36.251 15.887 108.977 1.00 35.65 77 LEU A N 1
ATOM 642 C CA . LEU A 1 80 ? 37.406 15.039 108.725 1.00 36.16 77 LEU A CA 1
ATOM 643 C C . LEU A 1 80 ? 38.723 15.592 109.275 1.00 35.55 77 LEU A C 1
ATOM 644 O O . LEU A 1 80 ? 39.637 14.813 109.559 1.00 36.89 77 LEU A O 1
ATOM 649 N N . PHE A 1 81 ? 38.845 16.909 109.416 1.00 33.68 78 PHE A N 1
ATOM 650 C CA . PHE A 1 81 ? 40.118 17.441 109.877 1.00 32.78 78 PHE A CA 1
ATOM 651 C C . PHE A 1 81 ? 40.043 18.407 111.052 1.00 31.34 78 PHE A C 1
ATOM 652 O O . PHE A 1 81 ? 41.059 18.680 111.675 1.00 32.07 78 PHE A O 1
ATOM 660 N N . VAL A 1 82 ? 38.844 18.852 111.396 1.00 29.74 79 VAL A N 1
ATOM 661 C CA . VAL A 1 82 ? 38.647 19.734 112.532 1.00 30.13 79 VAL A CA 1
ATOM 662 C C . VAL A 1 82 ? 38.137 19.009 113.803 1.00 30.00 79 VAL A C 1
ATOM 663 O O . VAL A 1 82 ? 38.339 19.499 114.934 1.00 29.95 79 VAL A O 1
ATOM 667 N N . SER A 1 83 ? 37.474 17.859 113.630 1.00 29.57 80 SER A N 1
ATOM 668 C CA . SER A 1 83 ? 36.880 17.158 114.777 1.00 29.77 80 SER A CA 1
ATOM 669 C C . SER A 1 83 ? 37.937 16.939 115.860 1.00 29.43 80 SER A C 1
ATOM 670 O O . SER A 1 83 ? 39.049 16.464 115.570 1.00 29.35 80 SER A O 1
ATOM 673 N N . GLY A 1 84 ? 37.594 17.309 117.091 1.00 30.05 81 GLY A N 1
ATOM 674 C CA . GLY A 1 84 ? 38.456 17.101 118.251 1.00 29.77 81 GLY A CA 1
ATOM 675 C C . GLY A 1 84 ? 39.699 17.976 118.294 1.00 30.73 81 GLY A C 1
ATOM 676 O O . GLY A 1 84 ? 40.530 17.811 119.188 1.00 30.26 81 GLY A O 1
ATOM 677 N N . ARG A 1 85 ? 39.824 18.905 117.341 1.00 30.72 82 ARG A N 1
ATOM 678 C CA . ARG A 1 85 ? 41.038 19.706 117.161 1.00 31.46 82 ARG A CA 1
ATOM 679 C C . ARG A 1 85 ? 40.765 21.206 117.236 1.00 31.91 82 ARG A C 1
ATOM 680 O O . ARG A 1 85 ? 39.768 21.706 116.685 1.00 32.58 82 ARG A O 1
ATOM 688 N N . SER A 1 86 ? 41.679 21.935 117.869 1.00 31.64 83 SER A N 1
ATOM 689 C CA . SER A 1 86 ? 41.619 23.391 117.881 1.00 31.71 83 SER A CA 1
ATOM 690 C C . SER A 1 86 ? 41.941 23.946 116.495 1.00 31.68 83 SER A C 1
ATOM 691 O O . SER A 1 86 ? 42.802 23.415 115.796 1.00 31.18 83 SER A O 1
ATOM 694 N N . LEU A 1 87 ? 41.250 25.015 116.101 1.00 32.05 84 LEU A N 1
ATOM 695 C CA . LEU A 1 87 ? 41.543 25.690 114.836 1.00 32.54 84 LEU A CA 1
ATOM 696 C C . LEU A 1 87 ? 42.966 26.262 114.754 1.00 32.66 84 LEU A C 1
ATOM 697 O O . LEU A 1 87 ? 43.474 26.519 113.663 1.00 34.04 84 LEU A O 1
ATOM 702 N N . ASN A 1 88 ? 43.611 26.435 115.904 1.00 32.08 85 ASN A N 1
ATOM 703 C CA . ASN A 1 88 ? 44.979 26.953 115.952 1.00 31.54 85 ASN A CA 1
ATOM 704 C C . ASN A 1 88 ? 46.085 25.903 115.846 1.00 30.53 85 ASN A C 1
ATOM 705 O O . ASN A 1 88 ? 47.285 26.237 115.939 1.00 30.09 85 ASN A O 1
ATOM 710 N N . SER A 1 89 ? 45.679 24.646 115.690 1.00 28.35 86 SER A N 1
ATOM 711 C CA . SER A 1 89 ? 46.607 23.525 115.617 1.00 27.62 86 SER A CA 1
ATOM 712 C C . SER A 1 89 ? 46.769 22.996 114.185 1.00 26.96 86 SER A C 1
ATOM 713 O O . SER A 1 89 ? 47.456 21.991 113.976 1.00 26.41 86 SER A O 1
ATOM 716 N N . LEU A 1 90 ? 46.137 23.666 113.217 1.00 26.60 87 LEU A N 1
ATOM 717 C CA . LEU A 1 90 ? 46.088 23.189 111.820 1.00 26.19 87 LEU A CA 1
ATOM 718 C C . LEU A 1 90 ? 47.366 23.448 111.025 1.00 25.60 87 LEU A C 1
ATOM 719 O O . LEU A 1 90 ? 48.084 24.411 111.280 1.00 25.09 87 LEU A O 1
ATOM 724 N N . THR A 1 91 ? 47.664 22.590 110.052 1.00 24.70 88 THR A N 1
ATOM 725 C CA . THR A 1 91 ? 48.798 22.851 109.173 1.00 24.49 88 THR A CA 1
ATOM 726 C C . THR A 1 91 ? 48.496 24.088 108.303 1.00 25.52 88 THR A C 1
ATOM 727 O O . THR A 1 91 ? 47.333 24.536 108.217 1.00 23.81 88 THR A O 1
ATOM 731 N N . PRO A 1 92 ? 49.528 24.644 107.647 1.00 25.92 89 PRO A N 1
ATOM 732 C CA . PRO A 1 92 ? 49.298 25.790 106.754 1.00 26.30 89 PRO A CA 1
ATOM 733 C C . PRO A 1 92 ? 48.349 25.435 105.613 1.00 26.58 89 PRO A C 1
ATOM 734 O O . PRO A 1 92 ? 47.616 26.296 105.139 1.00 27.56 89 PRO A O 1
ATOM 738 N N . GLU A 1 93 ? 48.390 24.180 105.177 1.00 26.81 90 GLU A N 1
ATOM 739 C CA . GLU A 1 93 ? 47.546 23.696 104.094 1.00 26.32 90 GLU A CA 1
ATOM 740 C C . GLU A 1 93 ? 46.121 23.599 104.620 1.00 25.53 90 GLU A C 1
ATOM 741 O O . GLU A 1 93 ? 45.199 24.121 104.013 1.00 24.43 90 GLU A O 1
ATOM 747 N N . GLU A 1 94 ? 45.946 22.949 105.771 1.00 24.28 91 GLU A N 1
ATOM 748 C CA . GLU A 1 94 ? 44.636 22.933 106.446 1.00 23.75 91 GLU A CA 1
ATOM 749 C C . GLU A 1 94 ? 44.045 24.336 106.649 1.00 23.79 91 GLU A C 1
ATOM 750 O O . GLU A 1 94 ? 42.839 24.594 106.409 1.00 22.41 91 GLU A O 1
ATOM 756 N N . ASP A 1 95 ? 44.905 25.253 107.048 1.00 23.02 92 ASP A N 1
ATOM 757 C CA . ASP A 1 95 ? 44.508 26.632 107.235 1.00 24.47 92 ASP A CA 1
ATOM 758 C C . ASP A 1 95 ? 43.967 27.308 105.955 1.00 23.13 92 ASP A C 1
ATOM 759 O O . ASP A 1 95 ? 42.996 28.062 106.007 1.00 22.69 92 ASP A O 1
ATOM 764 N N . PHE A 1 96 ? 44.620 27.035 104.832 1.00 22.52 93 PHE A N 1
ATOM 765 C CA . PHE A 1 96 ? 44.235 27.564 103.508 1.00 22.84 93 PHE A CA 1
ATOM 766 C C . PHE A 1 96 ? 42.874 27.019 103.152 1.00 22.19 93 PHE A C 1
ATOM 767 O O . PHE A 1 96 ? 41.998 27.748 102.659 1.00 22.14 93 PHE A O 1
ATOM 775 N N . ILE A 1 97 ? 42.718 25.716 103.356 1.00 22.61 94 ILE A N 1
ATOM 776 C CA . ILE A 1 97 ? 41.485 25.026 102.995 1.00 23.52 94 ILE A CA 1
ATOM 777 C C . ILE A 1 97 ? 40.307 25.627 103.764 1.00 22.90 94 ILE A C 1
ATOM 778 O O . ILE A 1 97 ? 39.317 26.033 103.158 1.00 21.74 94 ILE A O 1
ATOM 783 N N . ILE A 1 98 ? 40.468 25.759 105.080 1.00 22.89 95 ILE A N 1
ATOM 784 C CA . ILE A 1 98 ? 39.442 26.356 105.937 1.00 23.29 95 ILE A CA 1
ATOM 785 C C . ILE A 1 98 ? 39.094 27.759 105.470 1.00 22.58 95 ILE A C 1
ATOM 786 O O . ILE A 1 98 ? 37.903 28.099 105.350 1.00 22.35 95 ILE A O 1
ATOM 791 N N . GLY A 1 99 ? 40.121 28.583 105.228 1.00 21.55 96 GLY A N 1
ATOM 792 C CA . GLY A 1 99 ? 39.874 29.945 104.711 1.00 21.08 96 GLY A CA 1
ATOM 793 C C . GLY A 1 99 ? 39.155 29.920 103.375 1.00 21.02 96 GLY A C 1
ATOM 794 O O . GLY A 1 99 ? 38.174 30.646 103.157 1.00 21.37 96 GLY A O 1
ATOM 795 N N . ALA A 1 100 ? 39.624 29.075 102.457 1.00 20.62 97 ALA A N 1
ATOM 796 C CA . ALA A 1 100 ? 38.942 28.935 101.162 1.00 21.80 97 ALA A CA 1
ATOM 797 C C . ALA A 1 100 ? 37.472 28.545 101.350 1.00 22.81 97 ALA A C 1
ATOM 798 O O . ALA A 1 100 ? 36.571 29.125 100.717 1.00 22.99 97 ALA A O 1
ATOM 808 N N . LEU A 1 102 ? 35.579 29.158 103.914 1.00 24.08 99 LEU A N 1
ATOM 809 C CA . LEU A 1 102 ? 34.884 30.328 104.455 1.00 24.24 99 LEU A CA 1
ATOM 810 C C . LEU A 1 102 ? 34.677 31.475 103.446 1.00 24.07 99 LEU A C 1
ATOM 811 O O . LEU A 1 102 ? 34.067 32.486 103.780 1.00 26.68 99 LEU A O 1
ATOM 816 N N . GLY A 1 103 ? 35.187 31.366 102.227 1.00 22.96 100 GLY A N 1
ATOM 817 C CA . GLY A 1 103 ? 34.901 32.413 101.235 1.00 21.87 100 GLY A CA 1
ATOM 818 C C . GLY A 1 103 ? 35.965 33.485 101.124 1.00 20.29 100 GLY A C 1
ATOM 819 O O . GLY A 1 103 ? 35.765 34.490 100.440 1.00 21.02 100 GLY A O 1
ATOM 820 N N . TYR A 1 104 ? 37.123 33.240 101.725 1.00 19.91 101 TYR A N 1
ATOM 821 C CA . TYR A 1 104 ? 38.214 34.181 101.751 1.00 20.72 101 TYR A CA 1
ATOM 822 C C . TYR A 1 104 ? 38.880 34.222 100.355 1.00 21.79 101 TYR A C 1
ATOM 823 O O . TYR A 1 104 ? 38.970 33.199 99.670 1.00 21.34 101 TYR A O 1
ATOM 832 N N . ASP A 1 105 ? 39.318 35.405 99.961 1.00 21.44 102 ASP A N 1
ATOM 833 C CA . ASP A 1 105 ? 39.942 35.606 98.654 1.00 22.14 102 ASP A CA 1
ATOM 834 C C . ASP A 1 105 ? 41.154 34.677 98.517 1.00 21.72 102 ASP A C 1
ATOM 835 O O . ASP A 1 105 ? 41.988 34.568 99.431 1.00 19.31 102 ASP A O 1
ATOM 840 N N . ILE A 1 106 ? 41.233 33.975 97.383 1.00 22.16 103 ILE A N 1
ATOM 841 C CA . ILE A 1 106 ? 42.285 32.933 97.230 1.00 22.48 103 ILE A CA 1
ATOM 842 C C . ILE A 1 106 ? 43.706 33.541 97.132 1.00 21.79 103 ILE A C 1
ATOM 843 O O . ILE A 1 106 ? 44.664 32.954 97.630 1.00 21.11 103 ILE A O 1
ATOM 848 N N . CYS A 1 107 ? 43.831 34.711 96.517 1.00 22.30 104 CYS A N 1
ATOM 849 C CA . CYS A 1 107 ? 45.132 35.368 96.451 1.00 23.94 104 CYS A CA 1
ATOM 850 C C . CYS A 1 107 ? 45.565 35.825 97.830 1.00 24.44 104 CYS A C 1
ATOM 851 O O . CYS A 1 107 ? 46.734 35.757 98.159 1.00 24.52 104 CYS A O 1
ATOM 854 N N . ARG A 1 108 ? 44.602 36.261 98.633 1.00 24.88 105 ARG A N 1
ATOM 855 C CA . ARG A 1 108 ? 44.883 36.579 100.035 1.00 25.70 105 ARG A CA 1
ATOM 856 C C . ARG A 1 108 ? 45.356 35.330 100.768 1.00 24.59 105 ARG A C 1
ATOM 857 O O . ARG A 1 108 ? 46.323 35.389 101.530 1.00 24.98 105 ARG A O 1
ATOM 865 N N . GLN A 1 109 ? 44.672 34.201 100.534 1.00 23.91 106 GLN A N 1
ATOM 866 C CA . GLN A 1 109 ? 45.030 32.920 101.171 1.00 23.29 106 GLN A CA 1
ATOM 867 C C . GLN A 1 109 ? 46.445 32.485 100.781 1.00 23.28 106 GLN A C 1
ATOM 868 O O . GLN A 1 109 ? 47.195 31.979 101.615 1.00 21.74 106 GLN A O 1
ATOM 874 N N . CYS A 1 110 ? 46.810 32.700 99.507 1.00 23.00 107 CYS A N 1
ATOM 875 C CA . CYS A 1 110 ? 48.147 32.364 99.009 1.00 23.59 107 CYS A CA 1
ATOM 876 C C . CYS A 1 110 ? 49.243 33.125 99.753 1.00 24.88 107 CYS A C 1
ATOM 877 O O . CYS A 1 110 ? 50.261 32.546 100.161 1.00 24.41 107 CYS A O 1
ATOM 880 N N . GLU A 1 111 ? 49.032 34.422 99.929 1.00 26.64 108 GLU A N 1
ATOM 881 C CA . GLU A 1 111 ? 49.952 35.260 100.695 1.00 30.36 108 GLU A CA 1
ATOM 882 C C . GLU A 1 111 ? 50.075 34.771 102.147 1.00 30.82 108 GLU A C 1
ATOM 883 O O . GLU A 1 111 ? 51.188 34.639 102.684 1.00 31.95 108 GLU A O 1
ATOM 889 N N . ARG A 1 112 ? 48.938 34.529 102.785 1.00 31.56 109 ARG A N 1
ATOM 890 C CA . ARG A 1 112 ? 48.958 34.046 104.173 1.00 32.68 109 ARG A CA 1
ATOM 891 C C . ARG A 1 112 ? 49.725 32.732 104.236 1.00 32.88 109 ARG A C 1
ATOM 892 O O . ARG A 1 112 ? 50.575 32.549 105.107 1.00 33.09 109 ARG A O 1
ATOM 900 N N . TYR A 1 113 ? 49.457 31.840 103.283 1.00 33.33 110 TYR A N 1
ATOM 901 C CA . TYR A 1 113 ? 50.135 30.560 103.217 1.00 34.76 110 TYR A CA 1
ATOM 902 C C . TYR A 1 113 ? 51.642 30.758 103.140 1.00 36.55 110 TYR A C 1
ATOM 903 O O . TYR A 1 113 ? 52.384 30.085 103.851 1.00 36.44 110 TYR A O 1
ATOM 912 N N . CYS A 1 114 ? 52.081 31.709 102.312 1.00 38.69 111 CYS A N 1
ATOM 913 C CA . CYS A 1 114 ? 53.507 31.992 102.128 1.00 40.74 111 CYS A CA 1
ATOM 914 C C . CYS A 1 114 ? 54.168 32.466 103.413 1.00 42.26 111 CYS A C 1
ATOM 915 O O . CYS A 1 114 ? 55.291 32.061 103.722 1.00 42.74 111 CYS A O 1
ATOM 918 N N . ARG A 1 115 ? 53.465 33.330 104.143 1.00 44.07 112 ARG A N 1
ATOM 919 C CA . ARG A 1 115 ? 53.920 33.833 105.438 1.00 46.16 112 ARG A CA 1
ATOM 920 C C . ARG A 1 115 ? 54.120 32.688 106.427 1.00 46.75 112 ARG A C 1
ATOM 921 O O . ARG A 1 115 ? 55.180 32.577 107.039 1.00 46.87 112 ARG A O 1
ATOM 929 N N A ARG A 1 116 ? 53.112 31.839 106.608 0.50 47.37 113 ARG A N 1
ATOM 930 N N B ARG A 1 116 ? 53.108 31.824 106.515 0.50 47.37 113 ARG A N 1
ATOM 931 C CA A ARG A 1 116 ? 53.287 30.682 107.484 0.50 47.92 113 ARG A CA 1
ATOM 932 C CA B ARG A 1 116 ? 53.127 30.648 107.382 0.50 47.90 113 ARG A CA 1
ATOM 933 C C A ARG A 1 116 ? 54.397 29.765 106.957 0.50 48.09 113 ARG A C 1
ATOM 934 C C B ARG A 1 116 ? 53.711 29.407 106.696 0.50 48.15 113 ARG A C 1
ATOM 935 O O A ARG A 1 116 ? 55.176 29.209 107.737 0.50 47.99 113 ARG A O 1
ATOM 936 O O B ARG A 1 116 ? 53.465 28.274 107.117 0.50 48.32 113 ARG A O 1
ATOM 951 N N . LYS A 1 117 ? 54.474 29.641 105.632 1.00 48.39 114 LYS A N 1
ATOM 952 C CA . LYS A 1 117 ? 55.304 28.622 104.990 1.00 48.72 114 LYS A CA 1
ATOM 953 C C . LYS A 1 117 ? 56.527 29.283 104.363 1.00 49.03 114 LYS A C 1
ATOM 954 O O . LYS A 1 117 ? 57.659 28.815 104.526 1.00 49.36 114 LYS A O 1
ATOM 960 N N . LEU B 1 9 ? 50.894 30.280 64.769 1.00 36.27 6 LEU B N 1
ATOM 961 C CA . LEU B 1 9 ? 50.373 30.015 66.159 1.00 36.37 6 LEU B CA 1
ATOM 962 C C . LEU B 1 9 ? 49.614 28.698 66.099 1.00 35.53 6 LEU B C 1
ATOM 963 O O . LEU B 1 9 ? 48.629 28.580 65.340 1.00 36.91 6 LEU B O 1
ATOM 968 N N . ASN B 1 10 ? 50.088 27.701 66.858 1.00 33.22 7 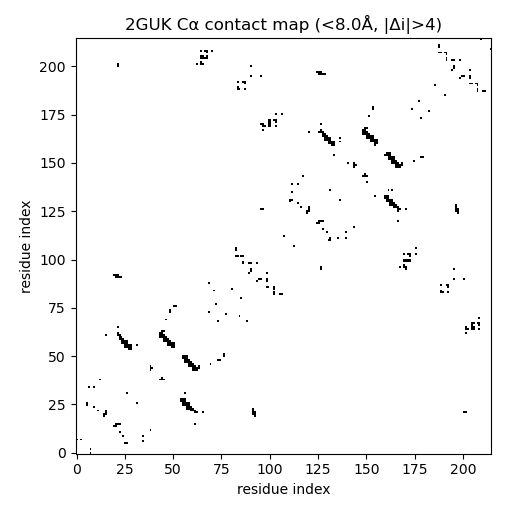ASN B N 1
ATOM 969 C CA . ASN B 1 10 ? 49.507 26.351 66.830 1.00 31.58 7 ASN B CA 1
ATOM 970 C C . ASN B 1 10 ? 48.243 26.251 67.677 1.00 30.31 7 ASN B C 1
ATOM 971 O O . ASN B 1 10 ? 47.820 27.257 68.200 1.00 30.59 7 ASN B O 1
ATOM 976 N N . SER B 1 11 ? 47.648 25.063 67.799 1.00 29.57 8 SER B N 1
ATOM 977 C CA . SER B 1 11 ? 46.419 24.860 68.639 1.00 29.13 8 SER B CA 1
ATOM 978 C C . SER B 1 11 ? 46.607 25.089 70.129 1.00 29.69 8 SER B C 1
ATOM 979 O O . SER B 1 11 ? 45.728 25.682 70.777 1.00 31.29 8 SER B O 1
ATOM 982 N N . ASP B 1 12 ? 47.680 24.542 70.704 1.00 28.30 9 ASP B N 1
ATOM 983 C CA . ASP B 1 12 ? 47.963 24.697 72.133 1.00 28.74 9 ASP B CA 1
ATOM 984 C C . ASP B 1 12 ? 48.021 26.206 72.442 1.00 27.71 9 ASP B C 1
ATOM 985 O O . ASP B 1 12 ? 47.518 26.656 73.474 1.00 27.48 9 ASP B O 1
ATOM 990 N N . LEU B 1 13 ? 48.651 26.964 71.547 1.00 28.43 10 LEU B N 1
ATOM 991 C CA . LEU B 1 13 ? 48.867 28.390 71.773 1.00 28.34 10 LEU B CA 1
ATOM 992 C C . LEU B 1 13 ? 47.597 29.219 71.587 1.00 30.07 10 LEU B C 1
ATOM 993 O O . LEU B 1 13 ? 47.314 30.099 72.419 1.00 30.23 10 LEU B O 1
ATOM 998 N N . ARG B 1 14 ? 46.817 28.923 70.531 1.00 30.29 11 ARG B N 1
ATOM 999 C CA . ARG B 1 14 ? 45.538 29.600 70.321 1.00 30.95 11 ARG B CA 1
ATOM 1000 C C . ARG B 1 14 ? 44.722 29.447 71.595 1.00 29.53 11 ARG B C 1
ATOM 1001 O O . ARG B 1 14 ? 44.095 30.391 72.034 1.00 30.23 11 ARG B O 1
ATOM 1009 N N . VAL B 1 15 ? 44.787 28.282 72.218 1.00 29.46 12 VAL B N 1
ATOM 1010 C CA . VAL B 1 15 ? 44.087 28.004 73.493 1.00 27.77 12 VAL B CA 1
ATOM 1011 C C . VAL B 1 15 ? 44.662 28.703 74.753 1.00 28.24 12 VAL B C 1
ATOM 1012 O O . VAL B 1 15 ? 43.941 29.080 75.701 1.00 28.08 12 VAL B O 1
ATOM 1016 N N . PHE B 1 16 ? 45.979 28.773 74.823 1.00 26.99 13 PHE B N 1
ATOM 1017 C CA . PHE B 1 16 ? 46.661 29.568 75.843 1.00 26.37 13 PHE B CA 1
ATOM 1018 C C . PHE B 1 16 ? 46.202 31.050 75.819 1.00 25.56 13 PHE B C 1
ATOM 1019 O O . PHE B 1 16 ? 45.911 31.629 76.870 1.00 25.34 13 PHE B O 1
ATOM 1035 N N . HIS B 1 18 ? 43.472 32.331 74.727 1.00 31.88 15 HIS B N 1
ATOM 1036 C CA . HIS B 1 18 ? 42.146 32.334 75.301 1.00 33.12 15 HIS B CA 1
ATOM 1037 C C . HIS B 1 18 ? 42.169 32.375 76.830 1.00 33.34 15 HIS B C 1
ATOM 1038 O O . HIS B 1 18 ? 41.391 33.118 77.426 1.00 34.35 15 HIS B O 1
ATOM 1045 N N . HIS B 1 19 ? 43.051 31.601 77.465 1.00 33.67 16 HIS B N 1
ATOM 1046 C CA . HIS B 1 19 ? 43.211 31.638 78.923 1.00 33.98 16 HIS B CA 1
ATOM 1047 C C . HIS B 1 19 ? 43.660 33.015 79.393 1.00 33.59 16 HIS B C 1
ATOM 1048 O O . HIS B 1 19 ? 43.189 33.499 80.424 1.00 33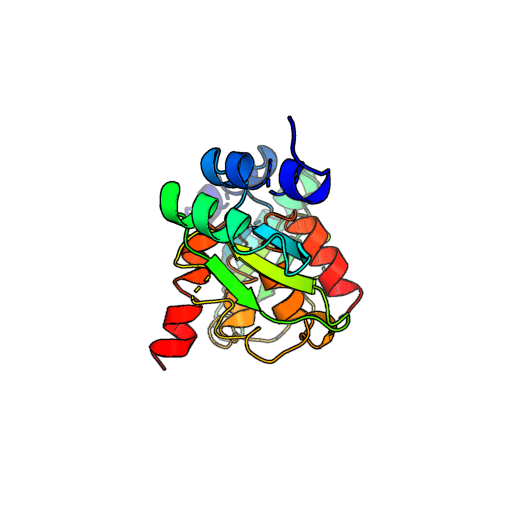.28 16 HIS B O 1
ATOM 1055 N N . ILE B 1 20 ? 44.599 33.627 78.663 1.00 32.48 17 ILE B N 1
ATOM 1056 C CA . ILE B 1 20 ? 45.026 34.987 79.002 1.00 31.27 17 ILE B CA 1
ATOM 1057 C C . ILE B 1 20 ? 43.834 35.956 79.052 1.00 32.26 17 ILE B C 1
ATOM 1058 O O . ILE B 1 20 ? 43.690 36.684 80.023 1.00 32.30 17 ILE B O 1
ATOM 1063 N N . TYR B 1 21 ? 42.999 35.956 78.009 1.00 33.68 18 TYR B N 1
ATOM 1064 C CA . TYR B 1 21 ? 41.798 36.822 77.972 1.00 34.55 18 TYR B CA 1
ATOM 1065 C C . TYR B 1 21 ? 40.894 36.639 79.200 1.00 35.80 18 TYR B C 1
ATOM 1066 O O . TYR B 1 21 ? 40.447 37.615 79.817 1.00 35.82 18 TYR B O 1
ATOM 1075 N N . GLU B 1 22 ? 40.682 35.388 79.591 1.00 36.50 19 GLU B N 1
ATOM 1076 C CA . GLU B 1 22 ? 39.913 35.078 80.780 1.00 37.52 19 GLU B CA 1
ATOM 1077 C C . GLU B 1 22 ? 40.560 35.532 82.085 1.00 36.73 19 GLU B C 1
ATOM 1078 O O . GLU B 1 22 ? 39.869 36.036 82.975 1.00 37.25 19 GLU B O 1
ATOM 1084 N N . PHE B 1 23 ? 41.879 35.407 82.203 1.00 35.94 20 PHE B N 1
ATOM 1085 C CA . PHE B 1 23 ? 42.535 35.885 83.408 1.00 34.33 20 PHE B CA 1
ATOM 1086 C C . PHE B 1 23 ? 42.380 37.401 83.565 1.00 34.45 20 PHE B C 1
ATOM 1087 O O . PHE B 1 23 ? 42.198 37.893 84.697 1.00 34.47 20 PHE B O 1
ATOM 1095 N N . GLU B 1 24 ? 42.456 38.119 82.440 1.00 33.23 21 GLU B N 1
ATOM 1096 C CA . GLU B 1 24 ? 42.430 39.584 82.428 1.00 32.94 21 GLU B CA 1
ATOM 1097 C C . GLU B 1 24 ? 41.081 40.113 82.899 1.00 32.28 21 GLU B C 1
ATOM 1098 O O . GLU B 1 24 ? 41.011 41.142 83.580 1.00 32.23 21 GLU B O 1
ATOM 1104 N N . LYS B 1 25 ? 40.021 39.406 82.515 1.00 31.64 22 LYS B N 1
ATOM 1105 C CA . LYS B 1 25 ? 38.654 39.766 82.890 1.00 31.32 22 LYS B CA 1
ATOM 1106 C C . LYS B 1 25 ? 38.332 39.308 84.310 1.00 30.86 22 LYS B C 1
ATOM 1107 O O . LYS B 1 25 ? 37.277 39.621 84.825 1.00 30.44 22 LYS B O 1
ATOM 1113 N N . GLY B 1 26 ? 39.271 38.585 84.920 1.00 30.59 23 GLY B N 1
ATOM 1114 C CA . GLY B 1 26 ? 39.216 38.171 86.320 1.00 29.92 23 GLY B CA 1
ATOM 1115 C C . GLY B 1 26 ? 38.335 36.972 86.615 1.00 29.80 23 GLY B C 1
ATOM 1116 O O . GLY B 1 26 ? 37.751 36.885 87.692 1.00 28.88 23 GLY B O 1
ATOM 1117 N N . VAL B 1 27 ? 38.240 36.045 85.665 1.00 29.92 24 VAL B N 1
ATOM 1118 C CA . VAL B 1 27 ? 37.474 34.794 85.851 1.00 30.26 24 VAL B CA 1
ATOM 1119 C C . VAL B 1 27 ? 38.034 33.951 87.012 1.00 30.56 24 VAL B C 1
ATOM 1120 O O . VAL B 1 27 ? 37.291 33.283 87.741 1.00 28.60 24 VAL B O 1
ATOM 1124 N N . ARG B 1 28 ? 39.356 33.997 87.166 1.00 30.81 25 ARG B N 1
ATOM 1125 C CA . ARG B 1 28 ? 40.070 33.157 88.117 1.00 31.39 25 ARG B CA 1
ATOM 1126 C C . ARG B 1 28 ? 41.376 33.814 88.511 1.00 31.15 25 ARG B C 1
ATOM 1127 O O . ARG B 1 28 ? 41.809 34.780 87.887 1.00 30.52 25 ARG B O 1
ATOM 1135 N N . SER B 1 29 ? 42.003 33.260 89.548 1.00 31.38 26 SER B N 1
ATOM 1136 C CA . SER B 1 29 ? 43.206 33.858 90.127 1.00 31.18 26 SER B CA 1
ATOM 1137 C C . SER B 1 29 ? 44.482 33.163 89.656 1.00 30.21 26 SER B C 1
ATOM 1138 O O . SER B 1 29 ? 45.585 33.649 89.904 1.00 29.11 26 SER B O 1
ATOM 1149 N N . VAL B 1 31 ? 45.821 30.140 86.347 1.00 27.48 28 VAL B N 1
ATOM 1150 C CA . VAL B 1 31 ? 45.613 29.259 85.220 1.00 27.25 28 VAL B CA 1
ATOM 1151 C C . VAL B 1 31 ? 46.809 28.314 85.090 1.00 27.95 28 VAL B C 1
ATOM 1152 O O . VAL B 1 31 ? 47.950 28.705 85.327 1.00 26.70 28 VAL B O 1
ATOM 1156 N N . LEU B 1 32 ? 46.551 27.072 84.701 1.00 29.17 29 LEU B N 1
ATOM 1157 C CA . LEU B 1 32 ? 47.621 26.158 84.320 1.00 30.17 29 LEU B CA 1
ATOM 1158 C C . LEU B 1 32 ? 47.516 25.844 82.844 1.00 30.89 29 LEU B C 1
ATOM 1159 O O . LEU B 1 32 ? 46.481 25.354 82.392 1.00 31.55 29 LEU B O 1
ATOM 1164 N N . ALA B 1 33 ? 48.581 26.124 82.087 1.00 30.81 30 ALA B N 1
ATOM 1165 C CA . ALA B 1 33 ? 48.661 25.722 80.678 1.00 30.95 30 ALA B CA 1
ATOM 1166 C C . ALA B 1 33 ? 49.832 24.790 80.461 1.00 31.01 30 ALA B C 1
ATOM 1167 O O . ALA B 1 33 ? 50.941 25.041 80.943 1.00 31.61 30 ALA B O 1
ATOM 1169 N N . THR B 1 34 ? 49.585 23.699 79.751 1.00 30.29 31 THR B N 1
ATOM 1170 C CA . THR B 1 34 ? 50.664 22.792 79.403 1.00 29.86 31 THR B CA 1
ATOM 1171 C C . THR B 1 34 ? 51.032 23.050 77.965 1.00 28.41 31 THR B C 1
ATOM 1172 O O . THR B 1 34 ? 50.184 22.966 77.068 1.00 29.47 31 THR B O 1
ATOM 1176 N N . LEU B 1 35 ? 52.295 23.390 77.743 1.00 26.76 32 LEU B N 1
ATOM 1177 C CA . LEU B 1 35 ? 52.778 23.671 76.394 1.00 25.26 32 LEU B CA 1
ATOM 1178 C C . LEU B 1 35 ? 54.057 22.927 76.068 1.00 24.55 32 LEU B C 1
ATOM 1179 O O . LEU B 1 35 ? 54.766 22.473 76.972 1.00 23.27 32 LEU B O 1
ATOM 1184 N N . ALA B 1 36 ? 54.326 22.805 74.766 1.00 23.50 33 ALA B N 1
ATOM 1185 C CA . ALA B 1 36 ? 55.594 22.334 74.251 1.00 24.32 33 ALA B CA 1
ATOM 1186 C C . ALA B 1 36 ? 56.705 23.283 74.690 1.00 24.71 33 ALA B C 1
ATOM 1187 O O . ALA B 1 36 ? 56.514 24.505 74.706 1.00 24.44 33 ALA B O 1
ATOM 1189 N N . ASN B 1 37 ? 57.853 22.716 75.056 1.00 24.81 34 ASN B N 1
ATOM 1190 C CA . ASN B 1 37 ? 58.983 23.518 75.503 1.00 25.62 34 ASN B CA 1
ATOM 1191 C C . ASN B 1 37 ? 59.281 24.6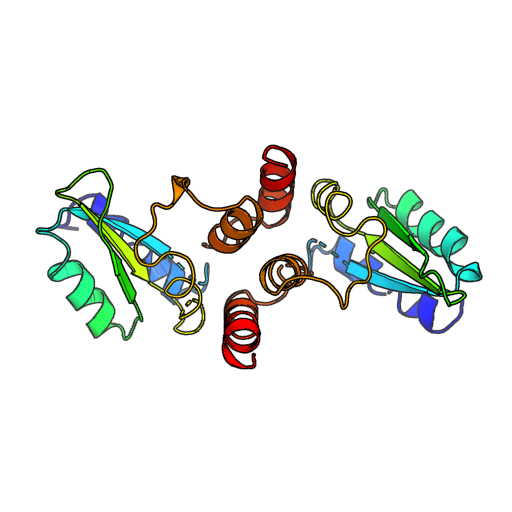24 74.531 1.00 25.60 34 ASN B C 1
ATOM 1192 O O . ASN B 1 37 ? 59.551 25.750 74.935 1.00 25.72 34 ASN B O 1
ATOM 1197 N N . ASP B 1 38 ? 59.171 24.305 73.243 1.00 26.09 35 ASP B N 1
ATOM 1198 C CA . ASP B 1 38 ? 59.457 25.241 72.182 1.00 26.20 35 ASP B CA 1
ATOM 1199 C C . ASP B 1 38 ? 58.512 26.451 72.124 1.00 25.23 35 ASP B C 1
ATOM 1200 O O . ASP B 1 38 ? 58.892 27.487 71.579 1.00 25.36 35 ASP B O 1
ATOM 1205 N N . ASP B 1 39 ? 57.303 26.303 72.664 1.00 24.59 36 ASP B N 1
ATOM 1206 C CA . ASP B 1 39 ? 56.276 27.358 72.678 1.00 23.47 36 ASP B CA 1
ATOM 1207 C C . ASP B 1 39 ? 56.311 28.245 73.944 1.00 22.63 36 ASP B C 1
ATOM 1208 O O . ASP B 1 39 ? 55.629 29.275 74.022 1.00 21.90 36 ASP B O 1
ATOM 1213 N N . ILE B 1 40 ? 57.109 27.841 74.923 1.00 21.48 37 ILE B N 1
ATOM 1214 C CA . ILE B 1 40 ? 57.206 28.573 76.204 1.00 21.12 37 ILE B CA 1
ATOM 1215 C C . ILE B 1 40 ? 57.788 30.017 76.096 1.00 20.97 37 ILE B C 1
ATOM 1216 O O . ILE B 1 40 ? 57.184 30.948 76.611 1.00 19.26 37 ILE B O 1
ATOM 1221 N N . PRO B 1 41 ? 58.947 30.216 75.432 1.00 22.25 38 PRO B N 1
ATOM 1222 C CA . PRO B 1 41 ? 59.392 31.614 75.213 1.00 22.54 38 PRO B CA 1
ATOM 1223 C C . PRO B 1 41 ? 58.290 32.587 74.726 1.00 22.25 38 PRO B C 1
ATOM 1224 O O . PRO B 1 41 ? 58.106 33.662 75.312 1.00 21.41 38 PRO B O 1
ATOM 1228 N N . TYR B 1 42 ? 57.582 32.206 73.675 1.00 22.04 39 TYR B N 1
ATOM 1229 C CA . TYR B 1 42 ? 56.462 32.986 73.165 1.00 22.51 39 TYR B CA 1
ATOM 1230 C C . TYR B 1 42 ? 55.347 33.181 74.195 1.00 20.66 39 TYR B C 1
ATOM 1231 O O . TYR B 1 42 ? 54.896 34.299 74.422 1.00 20.08 39 TYR B O 1
ATOM 1240 N N . ALA B 1 43 ? 54.905 32.102 74.835 1.00 19.44 40 ALA B N 1
ATOM 1241 C CA . ALA B 1 43 ? 53.870 32.218 75.856 1.00 18.80 40 ALA B CA 1
ATOM 1242 C C . ALA B 1 43 ? 54.284 33.214 76.969 1.00 19.31 40 ALA B C 1
ATOM 1243 O O . ALA B 1 43 ? 53.504 34.105 77.360 1.00 18.25 40 ALA B O 1
ATOM 1245 N N . GLU B 1 44 ? 55.523 33.075 77.435 1.00 19.20 41 GLU B N 1
ATOM 1246 C CA . GLU B 1 44 ? 56.033 33.958 78.485 1.00 21.19 41 GLU B CA 1
ATOM 1247 C C . GLU B 1 44 ? 56.140 35.419 78.018 1.00 20.12 41 GLU B C 1
ATOM 1248 O O . GLU B 1 44 ? 55.796 36.331 78.753 1.00 19.28 41 GLU B O 1
ATOM 1254 N N . GLU B 1 45 ? 56.550 35.637 76.776 1.00 19.92 42 GLU B N 1
ATOM 1255 C CA . GLU B 1 45 ? 56.526 36.989 76.247 1.00 20.44 42 GLU B CA 1
ATOM 1256 C C . GLU B 1 45 ? 55.134 37.644 76.281 1.00 19.78 42 GLU B C 1
ATOM 1257 O O . GLU B 1 45 ? 55.012 38.801 76.679 1.00 18.37 42 GLU B O 1
ATOM 1263 N N . ARG B 1 46 ? 54.101 36.895 75.902 1.00 18.73 43 ARG B N 1
ATOM 1264 C CA . ARG B 1 46 ? 52.725 37.394 75.932 1.00 18.82 43 ARG B CA 1
ATOM 1265 C C . ARG B 1 46 ? 52.273 37.746 77.350 1.00 18.02 43 ARG B C 1
ATOM 1266 O O . ARG B 1 46 ? 51.568 38.733 77.553 1.00 18.01 43 ARG B O 1
ATOM 1274 N N . LEU B 1 47 ? 52.706 36.956 78.324 1.00 17.18 44 LEU B N 1
ATOM 1275 C CA . LEU B 1 47 ? 52.401 37.221 79.737 1.00 18.02 44 LEU B CA 1
ATOM 1276 C C . LEU B 1 47 ? 53.117 38.488 80.248 1.00 18.39 44 LEU B C 1
ATOM 1277 O O . LEU B 1 47 ? 52.520 39.327 80.932 1.00 17.72 44 LEU B O 1
ATOM 1282 N N . ARG B 1 48 ? 54.392 38.601 79.906 1.00 18.83 45 ARG B N 1
ATOM 1283 C CA . ARG B 1 48 ? 55.196 39.779 80.249 1.00 20.51 45 ARG B CA 1
ATOM 1284 C C . ARG B 1 48 ? 54.668 41.083 79.636 1.00 20.88 45 ARG B C 1
ATOM 1285 O O . ARG B 1 48 ? 54.630 42.102 80.320 1.00 21.25 45 ARG B O 1
ATOM 1293 N N . SER B 1 49 ? 54.199 41.048 78.387 1.00 20.84 46 SER B N 1
ATOM 1294 C CA . SER B 1 49 ? 53.601 42.247 77.774 1.00 21.64 46 SER B CA 1
ATOM 1295 C C . SER B 1 49 ? 52.437 42.790 78.617 1.00 21.46 46 SER B C 1
ATOM 1296 O O . SER B 1 49 ? 52.187 43.990 78.646 1.00 21.41 46 SER B O 1
ATOM 1299 N N . ARG B 1 50 ? 51.760 41.897 79.345 1.00 21.01 47 ARG B N 1
ATOM 1300 C CA . ARG B 1 50 ? 50.573 42.224 80.125 1.00 22.00 47 ARG B CA 1
ATOM 1301 C C . ARG B 1 50 ? 50.886 42.321 81.618 1.00 21.76 47 ARG B C 1
ATOM 1302 O O . ARG B 1 50 ? 49.991 42.556 82.421 1.00 22.81 47 ARG B O 1
ATOM 1310 N N . GLN B 1 51 ? 52.154 42.113 81.967 1.00 22.15 48 GLN B N 1
ATOM 1311 C CA . GLN B 1 51 ? 52.592 42.084 83.367 1.00 23.06 48 GLN B CA 1
ATOM 1312 C C . GLN B 1 51 ? 51.882 41.034 84.204 1.00 22.13 48 GLN B C 1
ATOM 1313 O O . GLN B 1 51 ? 51.629 41.262 85.391 1.00 22.95 48 GLN B O 1
ATOM 1319 N N . ILE B 1 52 ? 51.566 39.889 83.603 1.00 21.89 49 ILE B N 1
ATOM 1320 C CA . ILE B 1 52 ? 50.887 38.824 84.316 1.00 21.44 49 ILE B CA 1
ATOM 1321 C C . ILE B 1 52 ? 51.959 37.942 84.908 1.00 21.11 49 ILE B C 1
ATOM 1322 O O . ILE B 1 52 ? 52.805 37.390 84.168 1.00 19.54 49 ILE B O 1
ATOM 1327 N N . PRO B 1 53 ? 51.947 37.802 86.244 1.00 20.65 50 PRO B N 1
ATOM 1328 C CA . PRO B 1 53 ? 52.924 36.934 86.908 1.00 20.80 50 PRO B CA 1
ATOM 1329 C C . PRO B 1 53 ? 52.821 35.509 86.366 1.00 20.97 50 PRO B C 1
ATOM 1330 O O . PRO B 1 53 ? 51.718 35.069 86.033 1.00 23.29 50 PRO B O 1
ATOM 1334 N N . TYR B 1 54 ? 53.942 34.802 86.315 1.00 20.85 51 TYR B N 1
ATOM 1335 C CA . TYR B 1 54 ? 53.965 33.409 85.909 1.00 21.83 51 TYR B CA 1
ATOM 1336 C C . TYR B 1 54 ? 55.098 32.616 86.544 1.00 23.03 51 TYR B C 1
ATOM 1337 O O . TYR B 1 54 ? 56.088 33.191 87.028 1.00 23.45 51 TYR B O 1
ATOM 1346 N N . PHE B 1 55 ? 54.933 31.294 86.502 1.00 24.41 52 PHE B N 1
ATOM 1347 C CA . PHE B 1 55 ? 55.901 30.298 86.969 1.00 25.09 52 PHE B CA 1
ATOM 1348 C C . PHE B 1 55 ? 55.834 29.118 86.002 1.00 25.63 52 PHE B C 1
ATOM 1349 O O . PHE B 1 55 ? 54.761 28.522 85.836 1.00 24.25 52 PHE B O 1
ATOM 1357 N N . ALA B 1 56 ? 56.956 28.812 85.342 1.00 26.40 53 ALA B N 1
ATOM 1358 C CA . ALA B 1 56 ? 57.067 27.651 84.446 1.00 27.64 53 ALA B CA 1
ATOM 1359 C C . ALA B 1 56 ? 57.682 26.477 85.193 1.00 28.79 53 ALA B C 1
ATOM 1360 O O . ALA B 1 56 ? 58.616 26.657 85.972 1.00 28.53 53 ALA B O 1
ATOM 1362 N N . GLN B 1 57 ? 57.151 25.283 84.954 1.00 30.75 54 GLN B N 1
ATOM 1363 C CA . GLN B 1 57 ? 57.640 24.055 85.568 1.00 33.26 54 GLN B CA 1
ATOM 1364 C C . GLN B 1 57 ? 57.844 22.992 84.452 1.00 34.34 54 GLN B C 1
ATOM 1365 O O . GLN B 1 57 ? 56.889 22.355 84.006 1.00 34.03 54 GLN B O 1
ATOM 1371 N N . PRO B 1 58 ? 59.089 22.836 83.957 1.00 35.55 55 PRO B N 1
ATOM 1372 C CA . PRO B 1 58 ? 59.321 21.782 82.958 1.00 36.48 55 PRO B CA 1
ATOM 1373 C C . PRO B 1 58 ? 58.969 20.393 83.517 1.00 37.38 55 PRO B C 1
ATOM 1374 O O . PRO B 1 58 ? 59.133 20.146 84.709 1.00 37.16 55 PRO B O 1
ATOM 1378 N N . THR B 1 59 ? 58.427 19.527 82.666 1.00 38.32 56 THR B N 1
ATOM 1379 C CA . THR B 1 59 ? 58.080 18.176 83.079 1.00 38.56 56 THR B CA 1
ATOM 1380 C C . THR B 1 59 ? 59.246 17.287 82.666 1.00 39.27 56 THR B C 1
ATOM 1381 O O . THR B 1 59 ? 59.510 17.134 81.459 1.00 39.33 56 THR B O 1
ATOM 1385 N N . PRO B 1 60 ? 59.967 16.722 83.667 1.00 39.68 57 PRO B N 1
ATOM 1386 C CA . PRO B 1 60 ? 61.223 15.975 83.456 1.00 39.95 57 PRO B CA 1
ATOM 1387 C C . PRO B 1 60 ? 61.247 15.073 82.219 1.00 40.17 57 PRO B C 1
ATOM 1388 O O . PRO B 1 60 ? 62.123 15.244 81.349 1.00 40.52 57 PRO B O 1
ATOM 1392 N N . ASN B 1 61 ? 60.299 14.140 82.120 1.00 40.20 58 ASN B N 1
ATOM 1393 C CA . ASN B 1 61 ? 60.394 13.111 81.068 1.00 40.60 58 ASN B CA 1
ATOM 1394 C C . ASN B 1 61 ? 59.627 13.406 79.765 1.00 40.21 58 ASN B C 1
ATOM 1395 O O . ASN B 1 61 ? 59.286 12.473 79.022 1.00 40.57 58 ASN B O 1
ATOM 1400 N N . THR B 1 62 ? 59.399 14.693 79.479 1.00 39.10 59 THR B N 1
ATOM 1401 C CA . THR B 1 62 ? 58.751 15.128 78.233 1.00 38.13 59 THR B CA 1
ATOM 1402 C C . THR B 1 62 ? 59.467 16.344 77.600 1.00 37.05 59 THR B C 1
ATOM 1403 O O . THR B 1 62 ? 60.482 16.817 78.112 1.00 36.91 59 THR B O 1
ATOM 1407 N N . GLU B 1 63 ? 58.955 16.824 76.471 1.00 35.88 60 GLU B N 1
ATOM 1408 C CA . GLU B 1 63 ? 59.331 18.139 75.970 1.00 35.13 60 GLU B CA 1
ATOM 1409 C C . GLU B 1 63 ? 58.173 19.086 76.197 1.00 33.51 60 GLU B C 1
ATOM 1410 O O . GLU B 1 63 ? 57.829 19.866 75.314 1.00 33.97 60 GLU B O 1
ATOM 1416 N N . ARG B 1 64 ? 57.555 18.984 77.366 1.00 31.96 61 ARG B N 1
ATOM 1417 C CA . ARG B 1 64 ? 56.413 19.817 77.729 1.00 30.80 61 ARG B CA 1
ATOM 1418 C C . ARG B 1 64 ? 56.651 20.508 79.063 1.00 29.26 61 ARG B C 1
ATOM 1419 O O . ARG B 1 64 ? 57.369 19.990 79.899 1.00 29.18 61 ARG B O 1
ATOM 1427 N N . THR B 1 65 ? 56.030 21.673 79.240 1.00 28.07 62 THR B N 1
ATOM 1428 C CA . THR B 1 65 ? 56.216 22.514 80.425 1.00 26.69 62 THR B CA 1
ATOM 1429 C C . THR B 1 65 ? 54.849 22.952 80.928 1.00 26.81 62 THR B C 1
ATOM 1430 O O . THR B 1 65 ? 53.985 23.342 80.129 1.00 25.92 62 THR B O 1
ATOM 1434 N N . ASN B 1 66 ? 54.662 22.847 82.242 1.00 26.02 63 ASN B N 1
ATOM 1435 C CA . ASN B 1 66 ? 53.509 23.422 82.925 1.00 26.59 63 ASN B CA 1
ATOM 1436 C C . ASN B 1 66 ? 53.760 24.897 83.164 1.00 25.72 63 ASN B C 1
ATOM 1437 O O . ASN B 1 66 ? 54.685 25.268 83.900 1.00 26.41 63 ASN B O 1
ATOM 1442 N N . LEU B 1 67 ? 52.955 25.742 82.546 1.00 24.77 64 LEU B N 1
ATOM 1443 C CA . LEU B 1 67 ? 53.091 27.172 82.736 1.00 24.43 64 LEU B CA 1
ATOM 1444 C C . LEU B 1 67 ? 51.935 27.647 83.589 1.00 24.13 64 LEU B C 1
ATOM 1445 O O . LEU B 1 67 ? 50.795 27.706 83.123 1.00 23.78 64 LEU B O 1
ATOM 1450 N N . PHE B 1 68 ? 52.247 27.996 84.835 1.00 23.04 65 PHE B N 1
ATOM 1451 C CA . PHE B 1 68 ? 51.267 28.613 85.688 1.00 23.56 65 PHE B CA 1
ATOM 1452 C C . PHE B 1 68 ? 51.303 30.117 85.513 1.00 23.43 65 PHE B C 1
ATOM 1453 O O . PHE B 1 68 ? 52.382 30.722 85.394 1.00 22.94 65 PHE B O 1
ATOM 1461 N N . PHE B 1 69 ? 50.127 30.724 85.518 1.00 22.52 66 PHE B N 1
ATOM 1462 C CA . PHE B 1 69 ? 50.067 32.164 85.633 1.00 23.59 66 PHE B CA 1
ATOM 1463 C C . PHE B 1 69 ? 48.878 32.628 86.451 1.00 24.32 66 PHE B C 1
ATOM 1464 O O . PHE B 1 69 ? 47.868 31.916 86.572 1.00 25.67 66 PHE B O 1
ATOM 1472 N N . GLY B 1 70 ? 49.012 33.809 87.036 1.00 24.28 67 GLY B N 1
ATOM 1473 C CA . GLY B 1 70 ? 47.963 34.331 87.888 1.00 24.92 67 GLY B CA 1
ATOM 1474 C C . GLY B 1 70 ? 48.540 35.323 88.857 1.00 24.79 67 GLY B C 1
ATOM 1475 O O . GLY B 1 70 ? 49.649 35.805 88.658 1.00 24.11 67 GLY B O 1
ATOM 1476 N N . CYS B 1 71 ? 47.799 35.625 89.919 1.00 24.25 68 CYS B N 1
ATOM 1477 C CA . CYS B 1 71 ? 48.240 36.663 90.852 1.00 24.57 68 CYS B CA 1
ATOM 1478 C C . CYS B 1 71 ? 49.597 36.270 91.445 1.00 24.45 68 CYS B C 1
ATOM 1479 O O . CYS B 1 71 ? 49.899 35.083 91.582 1.00 24.07 68 CYS B O 1
ATOM 1482 N N . LYS B 1 72 ? 50.418 37.269 91.743 1.00 25.16 69 LYS B N 1
ATOM 1483 C CA . LYS B 1 72 ? 51.759 37.060 92.270 1.00 26.12 69 LYS B CA 1
ATOM 1484 C C . LYS B 1 72 ? 51.780 36.217 93.537 1.00 25.94 69 LYS B C 1
ATOM 1485 O O . LYS B 1 72 ? 52.659 35.355 93.691 1.00 25.48 69 LYS B O 1
ATOM 1491 N N . GLU B 1 73 ? 50.829 36.484 94.440 1.00 25.00 70 GLU B N 1
ATOM 1492 C CA . GLU B 1 73 ? 50.737 35.758 95.713 1.00 25.61 70 GLU B CA 1
ATOM 1493 C C . GLU B 1 73 ? 50.623 34.244 95.477 1.00 25.26 70 GLU B C 1
ATOM 1494 O O . GLU B 1 73 ? 51.294 33.455 96.164 1.00 26.15 70 GLU B O 1
ATOM 1500 N N . CYS B 1 74 ? 49.806 33.827 94.505 1.00 24.87 71 CYS B N 1
ATOM 1501 C CA . CYS B 1 74 ? 49.679 32.397 94.225 1.00 25.12 71 CYS B CA 1
ATOM 1502 C C . CYS B 1 74 ? 50.833 31.805 93.441 1.00 25.45 71 CYS B C 1
ATOM 1503 O O . CYS B 1 74 ? 51.107 30.623 93.580 1.00 25.09 71 CYS B O 1
ATOM 1514 N N A GLU B 1 76 ? 53.927 32.757 94.165 0.50 27.91 73 GLU B N 1
ATOM 1515 N N B GLU B 1 76 ? 53.943 32.761 94.157 0.50 28.03 73 GLU B N 1
ATOM 1516 C CA A GLU B 1 76 ? 54.830 32.569 95.295 0.50 29.12 73 GLU B CA 1
ATOM 1517 C CA B GLU B 1 76 ? 54.835 32.546 95.281 0.50 29.29 73 GLU B CA 1
ATOM 1518 C C A GLU B 1 76 ? 54.435 31.328 96.117 0.50 29.88 73 GLU B C 1
ATOM 1519 C C B GLU B 1 76 ? 54.428 31.234 95.972 0.50 30.00 73 GLU B C 1
ATOM 1520 O O A GLU B 1 76 ? 55.302 30.584 96.583 0.50 29.55 73 GLU B O 1
ATOM 1521 O O B GLU B 1 76 ? 55.267 30.350 96.189 0.50 29.40 73 GLU B O 1
ATOM 1532 N N . ALA B 1 77 ? 53.128 31.090 96.248 1.00 30.43 74 ALA B N 1
ATOM 1533 C CA . ALA B 1 77 ? 52.616 29.893 96.920 1.00 32.19 74 ALA B CA 1
ATOM 1534 C C . ALA B 1 77 ? 52.885 28.591 96.182 1.00 33.49 74 ALA B C 1
ATOM 1535 O O . ALA B 1 77 ? 53.375 27.651 96.792 1.00 34.46 74 ALA B O 1
ATOM 1537 N N A ILE B 1 78 ? 52.585 28.507 94.892 0.50 34.40 75 ILE B N 1
ATOM 1538 N N B ILE B 1 78 ? 52.607 28.564 94.876 0.50 34.50 75 ILE B N 1
ATOM 1539 C CA A ILE B 1 78 ? 52.812 27.233 94.195 0.50 35.51 75 ILE B CA 1
ATOM 1540 C CA B ILE B 1 78 ? 52.797 27.358 94.051 0.50 35.70 75 ILE B CA 1
ATOM 1541 C C A ILE B 1 78 ? 54.295 26.830 94.132 0.50 36.65 75 ILE B C 1
ATOM 1542 C C B ILE B 1 78 ? 54.282 27.042 93.733 0.50 36.74 75 ILE B C 1
ATOM 1543 O O A ILE B 1 78 ? 54.614 25.664 93.899 0.50 36.52 75 ILE B O 1
ATOM 1544 O O B ILE B 1 78 ? 54.587 26.133 92.953 0.50 36.63 75 ILE B O 1
ATOM 1553 N N . ARG B 1 79 ? 55.189 27.791 94.363 1.00 37.48 76 ARG B N 1
ATOM 1554 C CA . ARG B 1 79 ? 56.635 27.524 94.313 1.00 39.37 76 ARG B CA 1
ATOM 1555 C C . ARG B 1 79 ? 57.047 26.774 95.579 1.00 40.03 76 ARG B C 1
ATOM 1556 O O . ARG B 1 79 ? 57.962 25.953 95.562 1.00 41.33 76 ARG B O 1
ATOM 1564 N N . LEU B 1 80 ? 56.354 27.050 96.676 1.00 40.58 77 LEU B N 1
ATOM 1565 C CA . LEU B 1 80 ? 56.680 26.457 97.970 1.00 40.71 77 LEU B CA 1
ATOM 1566 C C . LEU B 1 80 ? 56.266 24.995 98.128 1.00 40.59 77 LEU B C 1
ATOM 1567 O O . LEU B 1 80 ? 56.683 24.340 99.090 1.00 40.78 77 LEU B O 1
ATOM 1572 N N . PHE B 1 81 ? 55.472 24.467 97.199 1.00 40.13 78 PHE B N 1
ATOM 1573 C CA . PHE B 1 81 ? 55.079 23.056 97.299 1.00 40.08 78 PHE B CA 1
ATOM 1574 C C . PHE B 1 81 ? 54.977 22.296 95.966 1.00 40.18 78 PHE B C 1
ATOM 1575 O O . PHE B 1 81 ? 54.972 21.064 95.959 1.00 40.44 78 PHE B O 1
ATOM 1583 N N . VAL B 1 82 ? 54.926 23.010 94.847 1.00 40.13 79 VAL B N 1
ATOM 1584 C CA . VAL B 1 82 ? 54.943 22.353 93.528 1.00 40.61 79 VAL B CA 1
ATOM 1585 C C . VAL B 1 82 ? 56.353 22.227 92.925 1.00 41.11 79 VAL B C 1
ATOM 1586 O O . VAL B 1 82 ? 56.593 21.381 92.058 1.00 41.25 79 VAL B O 1
ATOM 1590 N N . SER B 1 83 ? 57.279 23.068 93.376 1.00 41.64 80 SER B N 1
ATOM 1591 C CA . SER B 1 83 ? 58.650 23.048 92.857 1.00 42.49 80 SER B CA 1
ATOM 1592 C C . SER B 1 83 ? 59.285 21.664 92.910 1.00 42.85 80 SER B C 1
ATOM 1593 O O . SER B 1 83 ? 59.437 21.088 93.986 1.00 42.64 80 SER B O 1
ATOM 1596 N N . GLY B 1 84 ? 59.643 21.142 91.736 1.00 43.40 81 GLY B N 1
ATOM 1597 C CA . GLY B 1 84 ? 60.373 19.870 91.617 1.00 44.11 81 GLY B CA 1
ATOM 1598 C C . GLY B 1 84 ? 59.582 18.617 91.963 1.00 44.48 81 GLY B C 1
ATOM 1599 O O . GLY B 1 84 ? 60.166 17.551 92.187 1.00 44.61 81 GLY B O 1
ATOM 1600 N N . ARG B 1 85 ? 58.255 18.749 92.012 1.00 44.65 82 ARG B N 1
ATOM 1601 C CA . ARG B 1 85 ? 57.355 17.621 92.276 1.00 44.41 82 ARG B CA 1
ATOM 1602 C C . ARG B 1 85 ? 56.391 17.385 91.111 1.00 44.63 82 ARG B C 1
ATOM 1603 O O . ARG B 1 85 ? 56.157 18.278 90.291 1.00 44.28 82 ARG B O 1
ATOM 1611 N N . SER B 1 86 ? 55.847 16.172 91.044 1.00 44.78 83 SER B N 1
ATOM 1612 C CA . SER B 1 86 ? 54.793 15.846 90.090 1.00 44.76 83 SER B CA 1
ATOM 1613 C C . SER B 1 86 ? 53.437 16.291 90.641 1.00 44.67 83 SER B C 1
ATOM 1614 O O . SER B 1 86 ? 53.188 16.187 91.845 1.00 44.45 83 SER B O 1
ATOM 1617 N N . LEU B 1 87 ? 52.572 16.801 89.761 1.00 44.48 84 LEU B N 1
ATOM 1618 C CA . LEU B 1 87 ? 51.229 17.257 90.154 1.00 44.17 84 LEU B CA 1
ATOM 1619 C C . LEU B 1 87 ? 50.309 16.104 90.560 1.00 44.22 84 LEU B C 1
ATOM 1620 O O . LEU B 1 87 ? 49.343 16.292 91.310 1.00 44.18 84 LEU B O 1
ATOM 1625 N N . ASN B 1 88 ? 50.599 14.910 90.055 1.00 44.10 85 ASN B N 1
ATOM 1626 C CA . ASN B 1 88 ? 49.826 13.732 90.450 1.00 43.74 85 ASN B CA 1
ATOM 1627 C C . ASN B 1 88 ? 50.321 13.083 91.746 1.00 42.46 85 ASN B C 1
ATOM 1628 O O . ASN B 1 88 ? 49.778 12.077 92.185 1.00 42.07 85 ASN B O 1
ATOM 1633 N N . SER B 1 89 ? 51.347 13.674 92.355 1.00 41.62 86 SER B N 1
ATOM 1634 C CA . SER B 1 89 ? 51.865 13.217 93.650 1.00 41.05 86 SER B CA 1
ATOM 1635 C C . SER B 1 89 ? 51.470 14.158 94.803 1.00 40.01 86 SER B C 1
ATOM 1636 O O . SER B 1 89 ? 52.043 14.086 95.903 1.00 40.35 86 SER B O 1
ATOM 1639 N N . LEU B 1 90 ? 50.503 15.033 94.558 1.00 38.20 87 LEU B N 1
ATOM 1640 C CA . LEU B 1 90 ? 50.058 15.976 95.593 1.00 36.34 87 LEU B CA 1
ATOM 1641 C C . LEU B 1 90 ? 49.117 15.302 96.588 1.00 35.11 87 LEU B C 1
ATOM 1642 O O . LEU B 1 90 ? 48.351 14.403 96.224 1.00 35.27 87 LEU B O 1
ATOM 1647 N N . THR B 1 91 ? 49.199 15.715 97.851 1.00 33.23 88 THR B N 1
ATOM 1648 C CA . THR B 1 91 ? 48.285 15.218 98.883 1.00 31.41 88 THR B CA 1
ATOM 1649 C C . THR B 1 91 ? 46.875 15.721 98.583 1.00 30.43 88 THR B C 1
ATOM 1650 O O . THR B 1 91 ? 46.714 16.664 97.789 1.00 30.66 88 THR B O 1
ATOM 1654 N N . PRO B 1 92 ? 45.848 15.103 99.207 1.00 29.50 89 PRO B N 1
ATOM 1655 C CA . PRO B 1 92 ? 44.471 15.557 98.981 1.00 28.56 89 PRO B CA 1
ATOM 1656 C C . PRO B 1 92 ? 44.289 17.025 99.390 1.00 27.25 89 PRO B C 1
ATOM 1657 O O . PRO B 1 92 ? 43.536 17.741 98.739 1.00 26.56 89 PRO B O 1
ATOM 1661 N N . GLU B 1 93 ? 45.013 17.463 100.425 1.00 25.73 90 GLU B N 1
ATOM 1662 C CA . GLU B 1 93 ? 45.052 18.877 100.828 1.00 25.02 90 GLU B CA 1
ATOM 1663 C C . GLU B 1 93 ? 45.673 19.778 99.761 1.00 25.14 90 GLU B C 1
ATOM 1664 O O . GLU B 1 93 ? 45.130 20.844 99.468 1.00 24.32 90 GLU B O 1
ATOM 1670 N N . GLU B 1 94 ? 46.804 19.352 99.204 1.00 25.17 91 GLU B N 1
ATOM 1671 C CA . GLU B 1 94 ? 47.512 20.154 98.216 1.00 26.37 91 GLU B CA 1
ATOM 1672 C C . GLU B 1 94 ? 46.666 20.276 96.953 1.00 26.19 91 GLU B C 1
ATOM 1673 O O . GLU B 1 94 ? 46.626 21.332 96.328 1.00 26.00 91 GLU B O 1
ATOM 1679 N N . ASP B 1 95 ? 45.959 19.195 96.630 1.00 25.94 92 ASP B N 1
ATOM 1680 C CA . ASP B 1 95 ? 45.058 19.170 95.493 1.00 25.77 92 ASP B CA 1
ATOM 1681 C C . ASP B 1 95 ? 43.862 20.115 95.637 1.00 23.73 92 ASP B C 1
ATOM 1682 O O . ASP B 1 95 ? 43.522 20.813 94.687 1.00 21.93 92 ASP B O 1
ATOM 1687 N N . PHE B 1 96 ? 43.213 20.091 96.808 1.00 22.25 93 PHE B N 1
ATOM 1688 C CA . PHE B 1 96 ? 42.179 21.065 97.194 1.00 20.86 93 PHE B CA 1
ATOM 1689 C C . PHE B 1 96 ? 42.667 22.493 96.963 1.00 20.54 93 PHE B C 1
ATOM 1690 O O . PHE B 1 96 ? 41.976 23.306 96.304 1.00 19.16 93 PHE B O 1
ATOM 1698 N N A ILE B 1 97 ? 43.841 22.824 97.492 0.60 20.15 94 ILE B N 1
ATOM 1699 N N B ILE B 1 97 ? 43.837 22.790 97.522 0.40 19.76 94 ILE B N 1
ATOM 1700 C CA A ILE B 1 97 ? 44.305 24.194 97.365 0.60 20.51 94 ILE B CA 1
ATOM 1701 C CA B ILE B 1 97 ? 44.459 24.097 97.406 0.40 19.75 94 ILE B CA 1
ATOM 1702 C C A ILE B 1 97 ? 44.667 24.545 95.906 0.60 20.73 94 ILE B C 1
ATOM 1703 C C B ILE B 1 97 ? 44.577 24.464 95.920 0.40 20.13 94 ILE B C 1
ATOM 1704 O O A ILE B 1 97 ? 44.403 25.666 95.481 0.60 20.48 94 ILE B O 1
ATOM 1705 O O B ILE B 1 97 ? 44.055 25.491 95.490 0.40 19.49 94 ILE B O 1
ATOM 1714 N N . ILE B 1 98 ? 45.206 23.583 95.148 1.00 20.64 95 ILE B N 1
ATOM 1715 C CA . ILE B 1 98 ? 45.432 23.805 93.685 1.00 22.11 95 ILE B CA 1
ATOM 1716 C C . ILE B 1 98 ? 44.126 24.114 92.947 1.00 20.36 95 ILE B C 1
ATOM 1717 O O . ILE B 1 98 ? 44.018 25.126 92.280 1.00 20.07 95 ILE B O 1
ATOM 1722 N N . GLY B 1 99 ? 43.134 23.244 93.092 1.00 19.55 96 GLY B N 1
ATOM 1723 C CA . GLY B 1 99 ? 41.800 23.491 92.549 1.00 18.44 96 GLY B CA 1
ATOM 1724 C C . GLY B 1 99 ? 41.168 24.820 92.962 1.00 17.43 96 GLY B C 1
ATOM 1725 O O . GLY B 1 99 ? 40.584 25.523 92.153 1.00 15.21 96 GLY B O 1
ATOM 1726 N N . ALA B 1 100 ? 41.292 25.169 94.237 1.00 16.57 97 ALA B N 1
ATOM 1727 C CA . ALA B 1 100 ? 40.755 26.448 94.704 1.00 17.50 97 ALA B CA 1
ATOM 1728 C C . ALA B 1 100 ? 41.463 27.633 94.001 1.00 17.99 97 ALA B C 1
ATOM 1729 O O . ALA B 1 100 ? 40.806 28.587 93.604 1.00 17.83 97 ALA B O 1
ATOM 1739 N N . LEU B 1 102 ? 42.811 27.649 91.072 1.00 20.30 99 LEU B N 1
ATOM 1740 C CA . LEU B 1 102 ? 42.299 27.523 89.709 1.00 21.11 99 LEU B CA 1
ATOM 1741 C C . LEU B 1 102 ? 40.866 28.005 89.533 1.00 20.71 99 LEU B C 1
ATOM 1742 O O . LEU B 1 102 ? 40.353 28.027 88.423 1.00 21.88 99 LEU B O 1
ATOM 1747 N N . GLY B 1 103 ? 40.193 28.365 90.625 1.00 19.34 100 GLY B N 1
ATOM 1748 C CA . GLY B 1 103 ? 38.855 28.889 90.524 1.00 19.17 100 GLY B CA 1
ATOM 1749 C C . GLY B 1 103 ? 37.732 27.900 90.691 1.00 18.43 100 GLY B C 1
ATOM 1750 O O . GLY B 1 103 ? 36.563 28.281 90.547 1.00 18.64 100 GLY B O 1
ATOM 1751 N N . TYR B 1 104 ? 38.035 26.651 91.054 1.00 18.72 101 TYR B N 1
ATOM 1752 C CA . TYR B 1 104 ? 36.971 25.664 91.204 1.00 20.54 101 TYR B CA 1
ATOM 1753 C C . TYR B 1 104 ? 36.027 25.975 92.346 1.00 20.77 101 TYR B C 1
ATOM 1754 O O . TYR B 1 104 ? 36.413 26.617 93.350 1.00 21.02 101 TYR B O 1
ATOM 1763 N N . ASP B 1 105 ? 34.782 25.550 92.168 1.00 20.68 102 ASP B N 1
ATOM 1764 C CA . ASP B 1 105 ? 33.782 25.718 93.164 1.00 21.68 102 ASP B CA 1
ATOM 1765 C C . ASP B 1 105 ? 34.277 24.970 94.437 1.00 21.83 102 ASP B C 1
ATOM 1766 O O . ASP B 1 105 ? 34.850 23.879 94.338 1.00 20.91 102 ASP B O 1
ATOM 1771 N N . ILE B 1 106 ? 34.108 25.623 95.581 1.00 21.71 103 ILE B N 1
ATOM 1772 C CA . ILE B 1 106 ? 34.638 25.179 96.875 1.00 23.20 103 ILE B CA 1
ATOM 1773 C C . ILE B 1 106 ? 33.884 23.939 97.397 1.00 23.42 103 ILE B C 1
ATOM 1774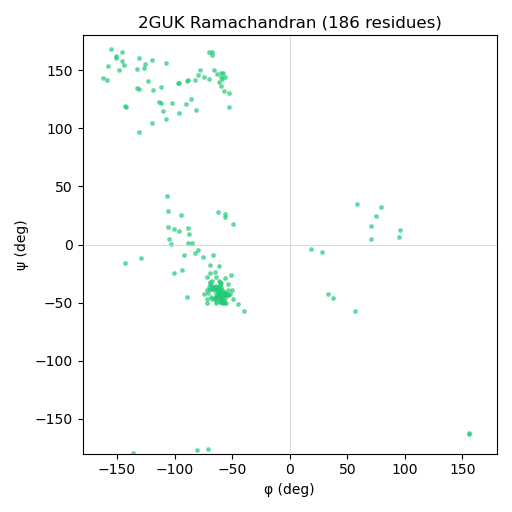 O O . ILE B 1 106 ? 34.501 23.011 97.873 1.00 23.45 103 ILE B O 1
ATOM 1779 N N . CYS B 1 107 ? 32.561 23.911 97.262 1.00 24.42 104 CYS B N 1
ATOM 1780 C CA . CYS B 1 107 ? 31.805 22.717 97.666 1.00 25.43 104 CYS B CA 1
ATOM 1781 C C . CYS B 1 107 ? 32.216 21.509 96.836 1.00 25.04 104 CYS B C 1
ATOM 1782 O O . CYS B 1 107 ? 32.402 20.418 97.367 1.00 24.00 104 CYS B O 1
ATOM 1785 N N . ARG B 1 108 ? 32.355 21.718 95.534 1.00 24.96 105 ARG B N 1
ATOM 1786 C CA . ARG B 1 108 ? 32.974 20.758 94.635 1.00 26.55 105 ARG B CA 1
ATOM 1787 C C . ARG B 1 108 ? 34.330 20.252 95.187 1.00 25.95 105 ARG B C 1
ATOM 1788 O O . ARG B 1 108 ? 34.595 19.043 95.168 1.00 25.39 105 ARG B O 1
ATOM 1796 N N . GLN B 1 109 ? 35.173 21.182 95.649 1.00 24.55 106 GLN B N 1
ATOM 1797 C CA . GLN B 1 109 ? 36.513 20.847 96.136 1.00 24.31 106 GLN B CA 1
ATOM 1798 C C . GLN B 1 109 ? 36.404 20.091 97.456 1.00 22.66 106 GLN B C 1
ATOM 1799 O O . GLN B 1 109 ? 37.211 19.208 97.730 1.00 22.49 106 GLN B O 1
ATOM 1805 N N . CYS B 1 110 ? 35.426 20.477 98.270 1.00 22.31 107 CYS B N 1
ATOM 1806 C CA . CYS B 1 110 ? 35.138 19.769 99.518 1.00 22.42 107 CYS B CA 1
ATOM 1807 C C . CYS B 1 110 ? 34.710 18.359 99.174 1.00 22.71 107 CYS B C 1
ATOM 1808 O O . CYS B 1 110 ? 35.139 17.432 99.842 1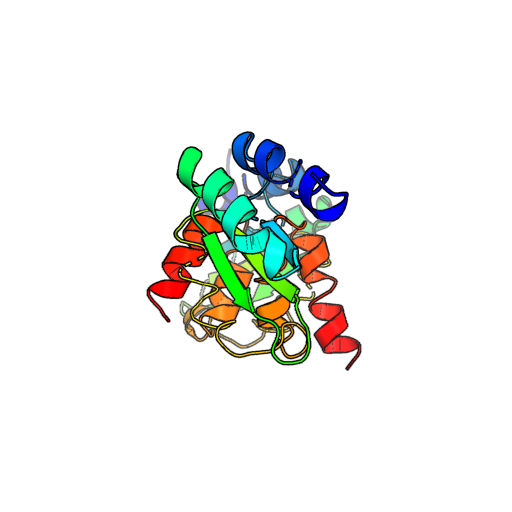.00 22.15 107 CYS B O 1
ATOM 1811 N N . GLU B 1 111 ? 33.918 18.195 98.103 1.00 22.77 108 GLU B N 1
ATOM 1812 C CA . GLU B 1 111 ? 33.499 16.837 97.706 1.00 23.85 108 GLU B CA 1
ATOM 1813 C C . GLU B 1 111 ? 34.664 15.960 97.243 1.00 23.27 108 GLU B C 1
ATOM 1814 O O . GLU B 1 111 ? 34.739 14.805 97.635 1.00 23.52 108 GLU B O 1
ATOM 1820 N N A ARG B 1 112 ? 35.575 16.493 96.435 0.50 23.24 109 ARG B N 1
ATOM 1821 N N B ARG B 1 112 ? 35.545 16.523 96.413 0.50 22.79 109 ARG B N 1
ATOM 1822 C CA A ARG B 1 112 ? 36.675 15.662 95.960 0.50 23.36 109 ARG B CA 1
ATOM 1823 C CA B ARG B 1 112 ? 36.734 15.831 95.914 0.50 22.54 109 ARG B CA 1
ATOM 1824 C C A ARG B 1 112 ? 37.754 15.424 97.028 0.50 23.23 109 ARG B C 1
ATOM 1825 C C B ARG B 1 112 ? 37.689 15.429 97.036 0.50 22.73 109 ARG B C 1
ATOM 1826 O O A ARG B 1 112 ? 38.503 14.445 96.963 0.50 22.61 109 ARG B O 1
ATOM 1827 O O B ARG B 1 112 ? 38.293 14.356 97.012 0.50 22.15 109 ARG B O 1
ATOM 1842 N N . TYR B 1 113 ? 37.821 16.315 98.011 1.00 23.17 110 TYR B N 1
ATOM 1843 C CA . TYR B 1 113 ? 38.697 16.103 99.158 1.00 24.39 110 TYR B CA 1
ATOM 1844 C C . TYR B 1 113 ? 38.202 14.905 99.962 1.00 24.41 110 TYR B C 1
ATOM 1845 O O . TYR B 1 113 ? 38.975 13.997 100.255 1.00 24.90 110 TYR B O 1
ATOM 1854 N N . CYS B 1 114 ? 36.915 14.904 100.297 1.00 24.72 111 CYS B N 1
ATOM 1855 C CA . CYS B 1 114 ? 36.280 13.781 100.990 1.00 24.80 111 CYS B CA 1
ATOM 1856 C C . CYS B 1 114 ? 36.422 12.497 100.207 1.00 25.37 111 CYS B C 1
ATOM 1857 O O . CYS B 1 114 ? 36.643 11.429 100.775 1.00 24.61 111 CYS B O 1
ATOM 1860 N N . ARG B 1 115 ? 36.271 12.609 98.888 1.00 25.57 112 ARG B N 1
ATOM 1861 C CA . ARG B 1 115 ? 36.414 11.460 98.024 1.00 26.69 112 ARG B CA 1
ATOM 1862 C C . ARG B 1 115 ? 37.852 10.923 98.074 1.00 26.54 112 ARG B C 1
ATOM 1863 O O . ARG B 1 115 ? 38.047 9.727 98.154 1.00 25.27 112 ARG B O 1
ATOM 1871 N N . ARG B 1 116 ? 38.850 11.808 98.046 1.00 26.69 113 ARG B N 1
ATOM 1872 C CA . ARG B 1 116 ? 40.238 11.383 98.211 1.00 27.44 113 ARG B CA 1
ATOM 1873 C C . ARG B 1 116 ? 40.453 10.709 99.577 1.00 27.83 113 ARG B C 1
ATOM 1874 O O . ARG B 1 116 ? 41.086 9.667 99.672 1.00 27.97 113 ARG B O 1
ATOM 1882 N N . LYS B 1 117 ? 39.891 11.301 100.618 1.00 27.71 114 LYS B N 1
ATOM 1883 C CA . LYS B 1 117 ? 40.005 10.770 101.963 1.00 28.17 114 LYS B CA 1
ATOM 1884 C C . LYS B 1 117 ? 39.227 9.459 102.148 1.00 28.19 114 LYS B C 1
ATOM 1885 O O . LYS B 1 117 ? 39.659 8.612 102.894 1.00 27.97 114 LYS B O 1
ATOM 1891 N N . SER B 1 118 ? 38.106 9.305 101.439 1.00 29.11 115 SER B N 1
ATOM 1892 C CA . SER B 1 118 ? 37.284 8.100 101.483 1.00 30.28 115 SER B CA 1
ATOM 1893 C C . SER B 1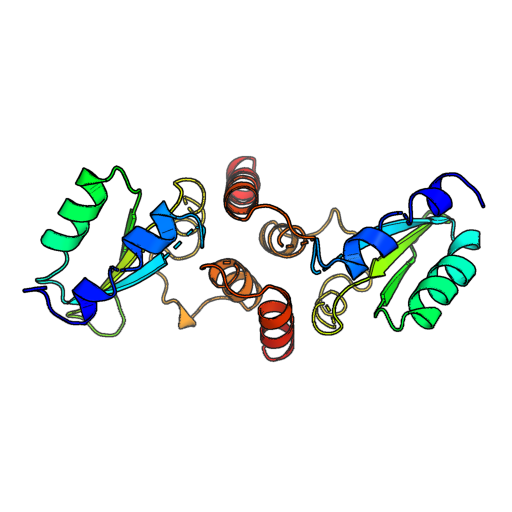 118 ? 37.696 7.054 100.452 1.00 31.38 115 SER B C 1
ATOM 1894 O O . SER B 1 118 ? 37.791 5.878 100.784 1.00 31.72 115 SER B O 1
ATOM 1897 N N . ASN B 1 119 ? 37.934 7.477 99.206 1.00 33.51 116 ASN B N 1
ATOM 1898 C CA . ASN B 1 119 ? 38.190 6.527 98.106 1.00 34.28 116 ASN B CA 1
ATOM 1899 C C . ASN B 1 119 ? 39.500 5.791 98.297 1.00 35.43 116 ASN B C 1
ATOM 1900 O O . ASN B 1 119 ? 39.788 4.828 97.576 1.00 35.57 116 ASN B O 1
ATOM 1905 N N . SER B 1 120 ? 40.271 6.255 99.286 1.00 36.64 117 SER B N 1
ATOM 1906 C CA . SER B 1 120 ? 41.414 5.518 99.823 1.00 37.67 117 SER B CA 1
ATOM 1907 C C . SER B 1 120 ? 41.151 5.117 101.267 1.00 37.94 117 SER B C 1
ATOM 1908 O O . SER B 1 120 ? 41.580 5.795 102.206 1.00 38.07 117 SER B O 1
#

Organism: Porphyromonas gingivalis (strain ATCC BAA-308 / W83) (NCBI:txid242619)

Radius of gyration: 20.52 Å; Cα contacts (8 Å, |Δi|>4): 279; chains: 2; bounding box: 47×37×62 Å

B-factor: mean 31.33, std 8.76, range [15.21, 143.31]

Secondary structure (DSSP, 8-state):
--S-HHHHH--HHHHHHHTS---EEEEEGGGHHHHHHHHHHTT--EEEE--TTSSEEEEEES-S---HHHHHHTTS-GGG--HHHHHHHH-----HHHHHHHHHHH-/--HHHHH--HHHHHHTTS---EEEEEGGGHHHHHHHHHHTT--EEEEE-TTSSEEEEEES-S---TTHHHHTTS-GGG--HHHHHHHH-----HHHHHHHHHHHHHH-

CATH classification: 3.30.2190.10